Protein AF-A0A1L7XMB8-F1 (afdb_monomer)

Sequence (195 aa):
MRRREAWTSKFKLARQLTLAVLRFQSTPWVRETLNSKGIHFLESETITQNHGYSLEDPFIRIQLSQAANNRQLTANSNAYQLSRNEFLFNLGVILLELGYDAPLRYLRNAEDIRDGDTDASWYTQFFTARRLGRSAPRELDARYGRLAKKCLECDFGVGDDLNSMELQAAIVMDVVNELDRCIKLDGHIDSILSV

pLDDT: mean 77.07, std 19.34, range [33.72, 97.69]

Mean predicted aligned error: 10.3 Å

Nearest PDB structures (foldseek):
  7k0v-assembly1_C  TM=5.318E-01  e=4.830E-02  Homo sapiens
  4l00-assembly3_A  TM=5.065E-01  e=2.378E-01  Homo sapiens
  4y46-assembly1_A  TM=4.554E-01  e=1.003E+00  Homo sapiens
  6o8c-assembly1_A  TM=4.493E-01  e=8.692E+00  Mus musculus
  6s3r-assembly1_A  TM=2.935E-01  e=6.065E+00  Pseudomonas savastanoi pv. phaseolicola 1448A

Foldseek 3Di:
DDDQDDVLLLLQLLLVLLVCLLVCVPPPQPPDQDAPVQKDFDFDVVPVPDRDTRSNDIDGHGDPDPDPDDPPPPPVPCLVVQAQERNLQRSLQNLLCSQVVHHLLVQFDPVLDDPPDDSPDPSSSLSSSQVSLVCQLPPGVVLSSPLSNCSNRVVQPQGHDSPDPSSSVSCCVRRNVSSVVVNVVVVVVVVVVVD

InterPro domains:
  IPR056002 Domain of unknown function DUF7580 [PF24476] (9-181)

Secondary structure (DSSP, 8-state):
-PPPPPHHHHHHHHHHHHHHHHHHTTSTT--SPP-GGGEEEEE-TT-TTS--EEEEEEEE--------S-------TTTTTT-S-HHHHHHHHHHHHHHHTS-GGGS--GGGSPTT--TT-HHHHHHHHHHHHHHHHHHS-HHHHHHHHHHHHT-SSS-S-TTSHHHHHHHIIIIIHHHHHHHHHHHHHHHHHT-

Radius of gyration: 17.71 Å; Cα contacts (8 Å, |Δi|>4): 218; chains: 1; bounding box: 54×48×40 Å

Organism: NCBI:txid576137

Solvent-accessible surface area (backbone atoms only — not comparable to full-atom values): 11528 Å² total; per-residue (Å²): 133,84,78,82,76,57,67,56,53,52,33,54,39,50,37,52,52,53,52,44,55,69,61,37,67,84,38,90,71,56,77,62,79,64,48,67,90,39,58,46,62,51,77,48,80,87,45,79,87,53,100,51,72,42,64,86,58,67,46,74,62,70,80,79,78,91,62,100,63,88,75,67,77,76,62,59,80,66,55,74,76,76,36,77,28,66,59,39,25,32,49,13,44,43,43,46,23,63,69,71,75,41,59,64,85,78,72,54,55,78,88,30,52,57,91,94,60,58,94,81,34,68,64,28,52,51,44,30,47,54,54,49,34,70,46,22,40,75,79,42,60,47,67,59,18,46,44,25,29,35,30,40,63,48,67,64,91,63,62,58,56,74,89,38,68,60,34,46,50,40,46,45,60,63,43,42,50,48,31,52,51,51,43,54,51,52,59,52,50,54,62,63,74,75,111

Structure (mmCIF, N/CA/C/O backbone):
data_AF-A0A1L7XMB8-F1
#
_entry.id   AF-A0A1L7XMB8-F1
#
loop_
_atom_site.group_PDB
_atom_site.id
_atom_site.type_symbol
_atom_site.label_atom_id
_atom_site.label_alt_id
_atom_site.label_comp_id
_atom_site.label_asym_id
_atom_site.label_entity_id
_atom_site.label_seq_id
_atom_site.pdbx_PDB_ins_code
_atom_site.Cartn_x
_atom_site.Cartn_y
_atom_site.Cartn_z
_atom_site.occupancy
_atom_site.B_iso_or_equiv
_atom_site.auth_seq_id
_atom_site.auth_comp_id
_atom_site.auth_asym_id
_atom_site.auth_atom_id
_atom_site.pdbx_PDB_model_num
ATOM 1 N N . MET A 1 1 ? 0.673 -20.874 -14.750 1.00 33.72 1 MET A N 1
ATOM 2 C CA . MET A 1 1 ? -0.349 -19.804 -14.790 1.00 33.72 1 MET A CA 1
ATOM 3 C C . MET A 1 1 ? -0.747 -19.479 -13.355 1.00 33.72 1 MET A C 1
ATOM 5 O O . MET A 1 1 ? -1.313 -20.347 -12.707 1.00 33.72 1 MET A O 1
ATOM 9 N N . ARG A 1 2 ? -0.388 -18.302 -12.815 1.00 39.44 2 ARG A N 1
ATOM 10 C CA . ARG A 1 2 ? -0.869 -17.867 -11.488 1.00 39.44 2 ARG A CA 1
ATOM 11 C C . ARG A 1 2 ? -2.342 -17.484 -11.613 1.00 39.44 2 ARG A C 1
ATOM 13 O O . ARG A 1 2 ? -2.686 -16.685 -12.480 1.00 39.44 2 ARG A O 1
ATOM 20 N N . ARG A 1 3 ? -3.199 -18.080 -10.785 1.00 48.09 3 ARG A N 1
ATOM 21 C CA . ARG A 1 3 ? -4.610 -17.702 -10.662 1.00 48.09 3 ARG A CA 1
ATOM 22 C C . ARG A 1 3 ? -4.647 -16.268 -10.119 1.00 48.09 3 ARG A C 1
ATOM 24 O O . ARG A 1 3 ? -4.075 -16.024 -9.064 1.00 48.09 3 ARG A O 1
ATOM 31 N N . ARG A 1 4 ? -5.245 -15.325 -10.856 1.00 57.09 4 ARG A N 1
ATOM 32 C CA . ARG A 1 4 ? -5.557 -13.991 -10.317 1.00 57.09 4 ARG A CA 1
ATOM 33 C C . ARG A 1 4 ? -6.502 -14.183 -9.136 1.00 57.09 4 ARG A C 1
ATOM 35 O O . ARG A 1 4 ? -7.512 -14.872 -9.283 1.00 57.09 4 ARG A O 1
ATOM 42 N N . GLU A 1 5 ? -6.155 -13.631 -7.983 1.00 65.12 5 GLU A N 1
ATOM 43 C CA . GLU A 1 5 ? -6.993 -13.743 -6.793 1.00 65.12 5 GLU A CA 1
ATOM 44 C C . GLU A 1 5 ? -8.234 -12.855 -6.894 1.00 65.12 5 GLU A C 1
ATOM 46 O O . GLU A 1 5 ? -8.195 -11.778 -7.496 1.00 65.12 5 GLU A O 1
ATOM 51 N N . ALA A 1 6 ? -9.342 -13.318 -6.310 1.00 81.44 6 ALA A N 1
ATOM 52 C CA . ALA A 1 6 ? -10.597 -12.579 -6.288 1.00 81.44 6 ALA A CA 1
ATOM 53 C C . ALA A 1 6 ? -10.439 -11.254 -5.524 1.00 81.44 6 ALA A C 1
ATOM 55 O O . ALA A 1 6 ? -9.771 -11.187 -4.487 1.00 81.44 6 ALA A O 1
ATOM 56 N N . TRP A 1 7 ? -11.083 -10.195 -6.019 1.00 86.94 7 TRP A N 1
ATOM 57 C CA . TRP A 1 7 ? -11.006 -8.859 -5.425 1.00 86.94 7 TRP A CA 1
ATOM 58 C C . TRP A 1 7 ? -11.485 -8.826 -3.970 1.00 86.94 7 TRP A C 1
ATOM 60 O O . TRP A 1 7 ? -10.853 -8.152 -3.160 1.00 86.94 7 TRP A O 1
ATOM 70 N N . THR A 1 8 ? -12.500 -9.618 -3.602 1.00 89.06 8 THR A N 1
ATOM 71 C CA . THR A 1 8 ? -12.914 -9.796 -2.199 1.00 89.06 8 THR A CA 1
ATOM 72 C C . THR A 1 8 ? -11.748 -10.128 -1.271 1.00 89.06 8 THR A C 1
ATOM 74 O O . THR A 1 8 ? -11.592 -9.482 -0.231 1.00 89.06 8 THR A O 1
ATOM 77 N N . SER A 1 9 ? -10.905 -11.102 -1.625 1.00 85.81 9 SER A N 1
ATOM 78 C CA . SER A 1 9 ? -9.777 -11.507 -0.779 1.00 85.81 9 SER A CA 1
ATOM 79 C C . SER A 1 9 ? -8.762 -10.374 -0.639 1.00 85.81 9 SER A C 1
ATOM 81 O O . SER A 1 9 ? -8.295 -10.086 0.464 1.00 85.81 9 SER A O 1
ATOM 83 N N . LYS A 1 10 ? -8.502 -9.648 -1.734 1.00 89.88 10 LYS A N 1
ATOM 84 C CA . LYS A 1 10 ? -7.631 -8.466 -1.726 1.00 89.88 10 LYS A CA 1
ATOM 85 C C . LYS A 1 10 ? -8.190 -7.348 -0.846 1.00 89.88 10 LYS A C 1
ATOM 87 O O . LYS A 1 10 ? -7.440 -6.754 -0.076 1.00 89.88 10 LYS A O 1
ATOM 92 N N . PHE A 1 11 ? -9.499 -7.089 -0.895 1.00 92.81 11 PHE A N 1
ATOM 93 C CA . PHE A 1 11 ? -10.145 -6.091 -0.039 1.00 92.81 11 PHE A CA 1
ATOM 94 C C . PHE A 1 11 ? -10.050 -6.459 1.442 1.00 92.81 11 PHE A C 1
ATOM 96 O O . PHE A 1 11 ? -9.688 -5.611 2.260 1.00 92.81 11 PHE A O 1
ATOM 103 N N . LYS A 1 12 ? -10.336 -7.722 1.787 1.00 90.25 12 LYS A N 1
ATOM 104 C CA . LYS A 1 12 ? -10.235 -8.229 3.163 1.00 90.25 12 LYS A CA 1
ATOM 105 C C . LYS A 1 12 ? -8.815 -8.066 3.702 1.00 90.25 12 LYS A C 1
ATOM 107 O O . LYS A 1 12 ? -8.636 -7.487 4.772 1.00 90.25 12 LYS A O 1
ATOM 112 N N . LEU A 1 13 ? -7.815 -8.512 2.944 1.00 88.56 13 LEU A N 1
ATOM 113 C CA . LEU A 1 13 ? -6.414 -8.412 3.341 1.00 88.56 13 LEU A CA 1
ATOM 114 C C . LEU A 1 13 ? -5.963 -6.954 3.489 1.00 88.56 13 LEU A C 1
ATOM 116 O O . LEU A 1 13 ? -5.406 -6.589 4.523 1.00 88.56 13 LEU A O 1
ATOM 120 N N . ALA A 1 14 ? -6.244 -6.108 2.495 1.00 92.25 14 ALA A N 1
ATOM 121 C CA . ALA A 1 14 ? -5.928 -4.683 2.545 1.00 92.25 14 ALA A CA 1
ATOM 122 C C . ALA A 1 14 ? -6.495 -4.025 3.805 1.00 92.25 14 ALA A C 1
ATOM 124 O O . ALA A 1 14 ? -5.789 -3.301 4.505 1.00 92.25 14 ALA A O 1
ATOM 125 N N . ARG A 1 15 ? -7.746 -4.350 4.146 1.00 94.06 15 ARG A N 1
ATOM 126 C CA . ARG A 1 15 ? -8.410 -3.824 5.336 1.00 94.06 15 ARG A CA 1
ATOM 127 C C . ARG A 1 15 ? -7.693 -4.242 6.618 1.00 94.06 15 ARG A C 1
ATOM 129 O O . ARG A 1 15 ? -7.483 -3.403 7.494 1.00 94.06 15 ARG A O 1
ATOM 136 N N . GLN A 1 16 ? -7.313 -5.514 6.735 1.00 89.94 16 GLN A N 1
ATOM 137 C CA . GLN A 1 16 ? -6.573 -6.003 7.901 1.00 89.94 16 GLN A CA 1
ATOM 138 C C . GLN A 1 16 ? -5.211 -5.320 8.031 1.00 89.94 16 GLN A C 1
ATOM 140 O O . GLN A 1 16 ? -4.841 -4.899 9.125 1.00 89.94 16 GLN A O 1
ATOM 145 N N . LEU A 1 17 ? -4.496 -5.139 6.920 1.00 89.06 17 LEU A N 1
ATOM 146 C CA . LEU A 1 17 ? -3.198 -4.466 6.906 1.00 89.06 17 LEU A CA 1
ATOM 147 C C . LEU A 1 17 ? -3.309 -2.993 7.310 1.00 89.06 17 LEU A C 1
ATOM 149 O O . LEU A 1 17 ? -2.520 -2.529 8.131 1.00 89.06 17 LEU A O 1
ATOM 153 N N . THR A 1 18 ? -4.313 -2.268 6.812 1.00 91.12 18 THR A N 1
ATOM 154 C CA . THR A 1 18 ? -4.565 -0.882 7.231 1.00 91.12 18 THR A CA 1
ATOM 155 C C . THR A 1 18 ? -4.868 -0.796 8.728 1.00 91.12 18 THR A C 1
ATOM 157 O O . THR A 1 18 ? -4.280 0.026 9.428 1.00 91.12 18 THR A O 1
ATOM 160 N N . LEU A 1 19 ? -5.738 -1.670 9.248 1.00 89.94 19 LEU A N 1
ATOM 161 C CA . LEU A 1 19 ? -6.044 -1.720 10.682 1.00 89.94 19 LEU A CA 1
ATOM 162 C C . LEU A 1 19 ? -4.815 -2.067 11.523 1.00 89.94 19 LEU A C 1
ATOM 164 O O . LEU A 1 19 ? -4.630 -1.506 12.601 1.00 89.94 19 LEU A O 1
ATOM 168 N N . ALA A 1 20 ? -3.970 -2.973 11.040 1.00 84.31 20 ALA A N 1
ATOM 169 C CA . ALA A 1 20 ? -2.732 -3.323 11.709 1.00 84.31 20 ALA A CA 1
ATOM 170 C C . ALA A 1 20 ? -1.776 -2.125 11.780 1.00 84.31 20 ALA A C 1
ATOM 172 O O . ALA A 1 20 ? -1.296 -1.815 12.866 1.00 84.31 20 ALA A O 1
ATOM 173 N N . VAL A 1 21 ? -1.561 -1.396 10.678 1.00 83.56 21 VAL A N 1
ATOM 174 C CA . VAL A 1 21 ? -0.739 -0.170 10.677 1.00 83.56 21 VAL A CA 1
ATOM 175 C C . VAL A 1 21 ? -1.242 0.828 11.723 1.00 83.56 21 VAL A C 1
ATOM 177 O O . VAL A 1 21 ? -0.453 1.304 12.535 1.00 83.56 21 VAL A O 1
ATOM 180 N N . LEU A 1 22 ? -2.554 1.077 11.771 1.00 85.12 22 LEU A N 1
ATOM 181 C CA . LEU A 1 22 ? -3.156 1.992 12.747 1.00 85.12 22 LEU A CA 1
ATOM 182 C C . LEU A 1 22 ? -2.978 1.531 14.200 1.00 85.12 22 LEU A C 1
ATOM 184 O O . LEU A 1 22 ? -2.754 2.356 15.079 1.00 85.12 22 LEU A O 1
ATOM 188 N N . ARG A 1 23 ? -3.073 0.223 14.463 1.00 80.88 23 ARG A N 1
ATOM 189 C CA . ARG A 1 23 ? -2.954 -0.342 15.818 1.00 80.88 23 ARG A CA 1
ATOM 190 C C . ARG A 1 23 ? -1.511 -0.415 16.302 1.00 80.88 23 ARG A C 1
ATOM 192 O O . ARG A 1 23 ? -1.249 -0.181 17.478 1.00 80.88 23 ARG A O 1
ATOM 199 N N . PHE A 1 24 ? -0.583 -0.772 15.420 1.00 72.00 24 PHE A N 1
ATOM 200 C CA . PHE A 1 24 ? 0.797 -1.044 15.808 1.00 72.00 24 PHE A CA 1
ATOM 201 C C . PHE A 1 24 ? 1.695 0.191 15.795 1.00 72.00 24 PHE A C 1
ATOM 203 O O . PHE A 1 24 ? 2.723 0.165 16.470 1.00 72.00 24 PHE A O 1
ATOM 210 N N . GLN A 1 25 ? 1.309 1.273 15.114 1.00 70.81 25 GLN A N 1
ATOM 211 C CA . GLN A 1 25 ? 2.085 2.521 15.096 1.00 70.81 25 GLN A CA 1
ATOM 212 C C . GLN A 1 25 ? 2.297 3.128 16.495 1.00 70.81 25 GLN A C 1
ATOM 214 O O . GLN A 1 25 ? 3.367 3.654 16.778 1.00 70.81 25 GLN A O 1
ATOM 219 N N . SER A 1 26 ? 1.339 2.954 17.412 1.00 58.69 26 SER A N 1
ATOM 220 C CA . SER A 1 26 ? 1.455 3.412 18.806 1.00 58.69 26 SER A CA 1
ATOM 221 C C . SER A 1 26 ? 2.201 2.427 19.717 1.00 58.69 26 SER A C 1
ATOM 223 O O . SER A 1 26 ? 2.374 2.690 20.907 1.00 58.69 26 SER A O 1
ATOM 225 N N . THR A 1 27 ? 2.634 1.274 19.195 1.00 60.44 27 THR A N 1
ATOM 226 C CA . THR A 1 27 ? 3.347 0.256 19.976 1.00 60.44 27 THR A CA 1
ATOM 227 C C . THR A 1 27 ? 4.851 0.318 19.696 1.00 60.44 27 THR A C 1
ATOM 229 O O . THR A 1 27 ? 5.258 0.439 18.541 1.00 60.44 27 THR A O 1
ATOM 232 N N . PRO A 1 28 ? 5.727 0.140 20.703 1.00 54.69 28 PRO A N 1
ATOM 233 C CA . PRO A 1 28 ? 7.178 0.072 20.494 1.00 54.69 28 PRO A CA 1
ATOM 234 C C . PRO A 1 28 ? 7.648 -1.097 19.609 1.00 54.69 28 PRO A C 1
ATOM 236 O O . PRO A 1 28 ? 8.850 -1.255 19.411 1.00 54.69 28 PRO A O 1
ATOM 239 N N . TRP A 1 29 ? 6.734 -1.957 19.155 1.00 49.88 29 TRP A N 1
ATOM 240 C CA . TRP A 1 29 ? 7.030 -3.227 18.501 1.00 49.88 29 TRP A CA 1
ATOM 241 C C . TRP A 1 29 ? 7.230 -3.074 16.990 1.00 49.88 29 TRP A C 1
ATOM 243 O O . TRP A 1 29 ? 7.997 -3.833 16.411 1.00 49.88 29 TRP A O 1
ATOM 253 N N . VAL A 1 30 ? 6.637 -2.056 16.357 1.00 53.72 30 VAL A N 1
ATOM 254 C CA . VAL A 1 30 ? 6.792 -1.761 14.918 1.00 53.72 30 VAL A CA 1
ATOM 255 C C . VAL A 1 30 ? 7.660 -0.510 14.741 1.00 53.72 30 VAL A C 1
ATOM 257 O O . VAL A 1 30 ? 7.258 0.501 14.180 1.00 53.72 30 VAL A O 1
ATOM 260 N N . ARG A 1 31 ? 8.875 -0.548 15.306 1.00 50.50 31 ARG A N 1
ATOM 261 C CA . ARG A 1 31 ? 9.881 0.521 15.130 1.00 50.50 31 ARG A CA 1
ATOM 262 C C . ARG A 1 31 ? 10.632 0.424 13.799 1.00 50.50 31 ARG A C 1
ATOM 264 O O . ARG A 1 31 ? 11.259 1.394 13.391 1.00 50.50 31 ARG A O 1
ATOM 271 N N . GLU A 1 32 ? 10.566 -0.726 13.134 1.00 56.78 32 GLU A N 1
ATOM 272 C CA . GLU A 1 32 ? 11.012 -0.900 11.751 1.00 56.78 32 GLU A CA 1
ATOM 273 C C . GLU A 1 32 ? 9.791 -0.706 10.840 1.00 56.78 32 GLU A C 1
ATOM 275 O O . GLU A 1 32 ? 8.722 -1.260 11.108 1.00 56.78 32 GLU A O 1
ATOM 280 N N . THR A 1 33 ? 9.907 0.127 9.804 1.00 61.75 33 THR A N 1
ATOM 281 C CA . THR A 1 33 ? 8.766 0.484 8.961 1.00 61.75 33 THR A CA 1
ATOM 282 C C . THR A 1 33 ? 8.195 -0.758 8.270 1.00 61.75 33 THR A C 1
ATOM 284 O O . THR A 1 33 ? 8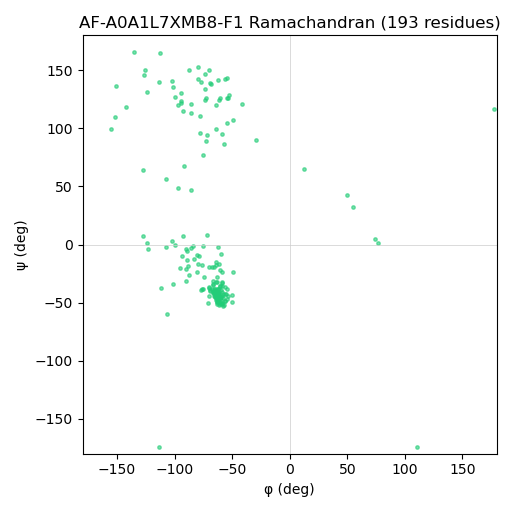.912 -1.527 7.622 1.00 61.75 33 THR A O 1
ATOM 287 N N . LEU A 1 34 ? 6.888 -0.992 8.467 1.00 65.12 34 LEU A N 1
ATOM 288 C CA . LEU A 1 34 ? 6.179 -2.150 7.918 1.00 65.12 34 LEU A CA 1
ATOM 289 C C . LEU A 1 34 ? 6.416 -2.197 6.408 1.00 65.12 34 LEU A C 1
ATOM 291 O O . LEU A 1 34 ? 6.170 -1.211 5.726 1.00 65.12 34 LEU A O 1
ATOM 295 N N . ASN A 1 35 ? 6.886 -3.327 5.889 1.00 66.19 35 ASN A N 1
ATOM 296 C CA . ASN A 1 35 ? 7.058 -3.563 4.459 1.00 66.19 35 ASN A CA 1
ATOM 297 C C . ASN A 1 35 ? 6.529 -4.958 4.108 1.00 66.19 35 ASN A C 1
ATOM 299 O O . ASN A 1 35 ? 6.309 -5.790 4.993 1.00 66.19 35 ASN A O 1
ATOM 303 N N . SER A 1 36 ? 6.339 -5.236 2.819 1.00 60.75 36 SER A N 1
ATOM 304 C CA . SER A 1 36 ? 5.736 -6.495 2.369 1.00 60.75 36 SER A CA 1
ATOM 305 C C . SER A 1 36 ? 6.508 -7.752 2.763 1.00 60.75 36 SER A C 1
ATOM 307 O O . SER A 1 36 ? 5.904 -8.814 2.873 1.00 60.75 36 SER A O 1
ATOM 309 N N . LYS A 1 37 ? 7.813 -7.662 3.059 1.00 62.84 37 LYS A N 1
ATOM 310 C CA . LYS A 1 37 ? 8.608 -8.817 3.513 1.00 62.84 37 LYS A CA 1
ATOM 311 C C . LYS A 1 37 ? 8.244 -9.278 4.928 1.00 62.84 37 LYS A C 1
ATOM 313 O O . LYS A 1 37 ? 8.591 -10.399 5.281 1.00 62.84 37 LYS A O 1
ATOM 318 N N . GLY A 1 38 ? 7.601 -8.424 5.728 1.00 55.53 38 GLY A N 1
ATOM 319 C CA . GLY A 1 38 ? 7.140 -8.748 7.083 1.00 55.53 38 GLY A CA 1
ATOM 320 C C . GLY A 1 38 ? 5.722 -9.326 7.147 1.00 55.53 38 GLY A C 1
ATOM 321 O O . GLY A 1 38 ? 5.254 -9.674 8.233 1.00 55.53 38 GLY A O 1
ATOM 322 N N . ILE A 1 39 ? 5.024 -9.413 6.009 1.00 63.12 39 ILE A N 1
ATOM 323 C CA . ILE A 1 39 ? 3.674 -9.977 5.915 1.00 63.12 39 ILE A CA 1
ATOM 324 C C . ILE A 1 39 ? 3.797 -11.447 5.527 1.00 63.12 39 ILE A C 1
ATOM 326 O O . ILE A 1 39 ? 4.388 -11.779 4.500 1.00 63.12 39 ILE A O 1
ATOM 330 N N . HIS A 1 40 ? 3.225 -12.326 6.344 1.00 60.22 40 HIS A N 1
ATOM 331 C CA . HIS A 1 40 ? 3.241 -13.764 6.114 1.00 60.22 40 HIS A CA 1
ATOM 332 C C . HIS A 1 40 ? 1.816 -14.320 6.139 1.00 60.22 40 HIS A C 1
ATOM 334 O O . HIS A 1 40 ? 0.933 -13.805 6.824 1.00 60.22 40 HIS A O 1
ATOM 340 N N . PHE A 1 41 ? 1.608 -15.388 5.378 1.00 61.81 41 PHE A N 1
ATOM 341 C CA . PHE A 1 41 ? 0.345 -16.115 5.315 1.00 61.81 41 PHE A CA 1
ATOM 342 C C . PHE A 1 41 ? 0.559 -17.504 5.895 1.00 61.81 41 PHE A C 1
ATOM 344 O O . PHE A 1 41 ? 1.605 -18.115 5.656 1.00 61.81 41 PHE A O 1
ATOM 351 N N . LEU A 1 42 ? -0.411 -17.990 6.669 1.00 52.41 42 LEU A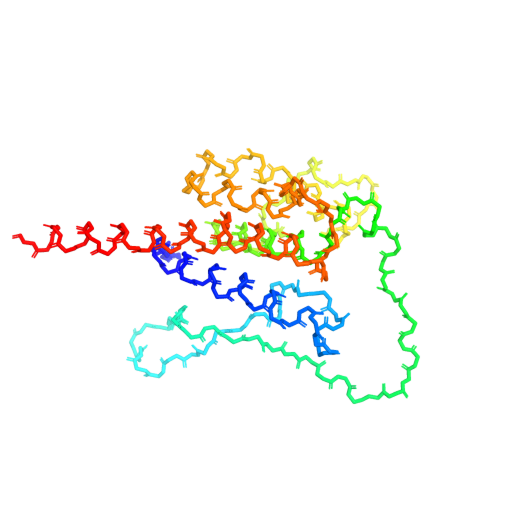 N 1
ATOM 352 C CA . LEU A 1 42 ? -0.380 -19.364 7.148 1.00 52.41 42 LEU A CA 1
ATOM 353 C C . LEU A 1 42 ? -0.713 -20.301 5.980 1.00 52.41 42 LEU A C 1
ATOM 355 O O . LEU A 1 42 ? -1.657 -20.068 5.222 1.00 52.41 42 LEU A O 1
ATOM 359 N N . GLU A 1 43 ? 0.071 -21.362 5.831 1.00 48.28 43 GLU A N 1
ATOM 360 C CA . GLU A 1 43 ? -0.270 -22.457 4.930 1.00 48.28 43 GLU A CA 1
ATOM 361 C C . GLU A 1 43 ? -1.402 -23.273 5.568 1.00 48.28 43 GLU A C 1
ATOM 363 O O . GLU A 1 43 ? -1.303 -23.688 6.722 1.00 48.28 43 GLU A O 1
ATOM 368 N N . SER A 1 44 ? -2.514 -23.438 4.849 1.00 48.50 44 SER A N 1
ATOM 369 C CA . SER A 1 44 ? -3.679 -24.163 5.357 1.00 48.50 44 SER A CA 1
ATOM 370 C C . SER A 1 44 ? -3.603 -25.631 4.941 1.00 48.50 44 SER A C 1
ATOM 372 O O . SER A 1 44 ? -3.693 -25.953 3.756 1.00 48.50 44 SER A O 1
ATOM 374 N N . GLU A 1 45 ? -3.471 -26.535 5.915 1.00 50.25 45 GLU A N 1
ATOM 375 C CA . GLU A 1 45 ? -3.408 -27.990 5.686 1.00 50.25 45 GLU A CA 1
ATOM 376 C C . GLU A 1 45 ? -4.703 -28.573 5.084 1.00 50.25 45 GLU A C 1
ATOM 378 O O . GLU A 1 45 ? -4.708 -29.685 4.557 1.00 50.25 45 GLU A O 1
ATOM 383 N N . THR A 1 46 ? -5.821 -27.841 5.099 1.00 47.69 46 THR A N 1
ATOM 384 C CA . THR A 1 46 ? -7.089 -28.309 4.511 1.00 47.69 46 THR A CA 1
ATOM 385 C C . THR A 1 46 ? -7.140 -28.166 2.986 1.00 47.69 46 THR A C 1
ATOM 387 O O . THR A 1 46 ? -8.011 -28.761 2.352 1.00 47.69 46 THR A O 1
ATOM 390 N N . ILE A 1 47 ? -6.179 -27.469 2.363 1.00 51.22 47 ILE A N 1
ATOM 391 C CA . ILE A 1 47 ? -6.045 -27.346 0.900 1.00 51.22 47 ILE A CA 1
ATOM 392 C C . ILE A 1 47 ? -5.015 -28.370 0.379 1.00 51.22 47 ILE A C 1
ATOM 394 O O . ILE A 1 47 ? -4.105 -28.073 -0.391 1.00 51.22 47 ILE A O 1
ATOM 398 N N . THR A 1 48 ? -5.147 -29.628 0.795 1.00 41.84 48 THR A N 1
ATOM 399 C CA . THR A 1 48 ? -4.183 -30.715 0.523 1.00 41.84 48 THR A CA 1
ATOM 400 C C . THR A 1 48 ? -4.154 -31.227 -0.923 1.00 41.84 48 THR A C 1
ATOM 402 O O . THR A 1 48 ? -3.452 -32.190 -1.217 1.00 41.84 48 THR A O 1
ATOM 405 N N . GLN A 1 49 ? -4.845 -30.581 -1.868 1.00 46.81 49 GLN A N 1
ATOM 406 C CA . GLN A 1 49 ? -4.764 -30.939 -3.296 1.00 46.81 49 GLN A CA 1
ATOM 407 C C . GLN A 1 49 ? -4.329 -29.790 -4.217 1.00 46.81 49 GLN A C 1
ATOM 409 O O .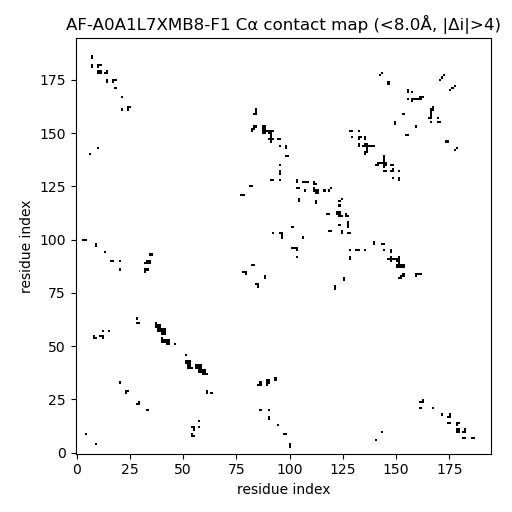 GLN A 1 49 ? -4.112 -30.013 -5.404 1.00 46.81 49 GLN A O 1
ATOM 414 N N . ASN A 1 50 ? -4.138 -28.575 -3.697 1.00 44.09 50 ASN A N 1
ATOM 415 C CA . ASN A 1 50 ? -3.607 -27.445 -4.461 1.00 44.09 50 ASN A CA 1
ATOM 416 C C . ASN A 1 50 ? -2.876 -26.520 -3.491 1.00 44.09 50 ASN A C 1
ATOM 418 O O . ASN A 1 50 ? -3.533 -25.878 -2.688 1.00 44.09 50 ASN A O 1
ATOM 422 N N . HIS A 1 51 ? -1.545 -26.452 -3.555 1.00 43.28 51 HIS A N 1
ATOM 423 C CA . HIS A 1 51 ? -0.705 -25.615 -2.688 1.00 43.28 51 HIS A CA 1
ATOM 424 C C . HIS A 1 51 ? -1.105 -24.128 -2.795 1.00 43.28 51 HIS A C 1
ATOM 426 O O . HIS A 1 51 ? -0.589 -23.388 -3.635 1.00 43.28 51 HIS A O 1
ATOM 432 N N . GLY A 1 52 ? -2.082 -23.708 -1.997 1.00 50.00 52 GLY A N 1
ATOM 433 C CA . GLY A 1 52 ? -2.657 -22.372 -1.990 1.00 50.00 52 GLY A CA 1
ATOM 434 C C . GLY A 1 52 ? -2.541 -21.779 -0.596 1.00 50.00 52 GLY A C 1
ATOM 435 O O . GLY A 1 52 ? -2.882 -22.427 0.389 1.00 50.00 52 GLY A O 1
ATOM 436 N N . TYR A 1 53 ? -2.048 -20.548 -0.512 1.00 52.78 53 TYR A N 1
ATOM 437 C CA . TYR A 1 53 ? -2.054 -19.781 0.730 1.00 52.78 53 TYR A CA 1
ATOM 438 C C . TYR A 1 53 ? -3.462 -19.227 0.969 1.00 52.78 53 TYR A C 1
ATOM 440 O O . TYR A 1 53 ? -4.116 -18.787 0.024 1.00 52.78 53 TYR A O 1
ATOM 448 N N . SER A 1 54 ? -3.934 -19.240 2.218 1.00 58.31 54 SER A N 1
ATOM 449 C CA . SER A 1 54 ? -5.188 -18.570 2.570 1.00 58.31 54 SER A CA 1
ATOM 450 C C . SER A 1 54 ? -4.912 -17.101 2.887 1.00 58.31 54 SER A C 1
ATOM 452 O O . SER A 1 54 ? -4.151 -16.794 3.805 1.00 58.31 54 SER A O 1
ATOM 454 N N . LEU A 1 55 ? -5.546 -16.182 2.150 1.00 62.28 55 LEU A N 1
ATOM 455 C CA . LEU A 1 55 ? -5.558 -14.755 2.501 1.00 62.28 55 LEU A CA 1
ATOM 456 C C . LEU A 1 55 ? -6.510 -14.437 3.667 1.00 62.28 55 LEU A C 1
ATOM 458 O O . LEU A 1 55 ? -6.630 -13.269 4.039 1.00 62.28 55 LEU A O 1
ATOM 462 N N . GLU A 1 56 ? -7.218 -15.430 4.215 1.00 59.31 56 GLU A N 1
ATOM 463 C CA . GLU A 1 56 ? -8.201 -15.201 5.279 1.00 59.31 56 GLU A CA 1
ATOM 464 C C . GLU A 1 56 ? -7.543 -14.922 6.637 1.00 59.31 56 GLU A C 1
ATOM 466 O O . GLU A 1 56 ? -8.081 -14.122 7.401 1.00 59.31 56 GLU A O 1
ATOM 471 N N . ASP A 1 57 ? -6.335 -15.453 6.871 1.00 61.22 57 ASP A N 1
ATOM 472 C CA . ASP A 1 57 ? -5.603 -15.319 8.139 1.00 61.22 57 ASP A CA 1
ATOM 473 C C . ASP A 1 57 ? -4.165 -14.779 7.948 1.00 61.22 57 ASP A C 1
ATOM 475 O O . ASP A 1 57 ? -3.178 -15.476 8.221 1.00 61.22 57 ASP A O 1
ATOM 479 N N . PRO A 1 58 ? -3.989 -13.537 7.455 1.00 63.62 58 PRO A N 1
ATOM 480 C CA . PRO A 1 58 ? -2.673 -12.914 7.378 1.00 63.62 58 PRO A CA 1
ATOM 481 C C . PRO A 1 58 ? -2.137 -12.616 8.781 1.00 63.62 58 PRO A C 1
ATOM 483 O O . PRO A 1 58 ? -2.851 -12.079 9.630 1.00 63.62 58 PRO A O 1
ATOM 486 N N . PHE A 1 59 ? -0.848 -12.868 9.01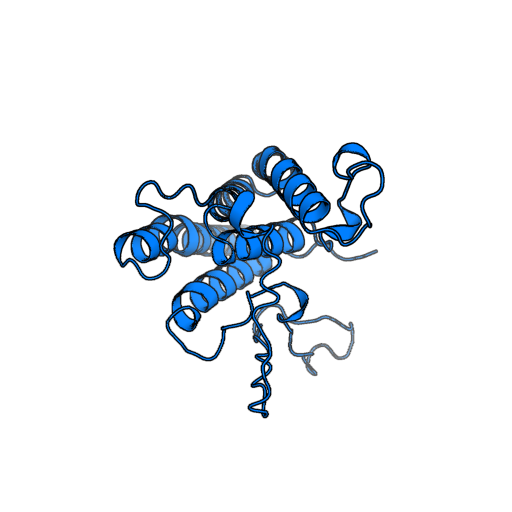0 1.00 61.72 59 PHE A N 1
ATOM 487 C CA . PHE A 1 59 ? -0.175 -12.449 10.237 1.00 61.72 59 PHE A CA 1
ATOM 488 C C . PHE A 1 59 ? 1.091 -11.647 9.936 1.00 61.72 59 PHE A C 1
ATOM 490 O O . PHE A 1 59 ? 1.808 -11.868 8.959 1.00 61.72 59 PHE A O 1
ATOM 497 N N . ILE A 1 60 ? 1.366 -10.673 10.799 1.00 60.44 60 ILE A N 1
ATOM 498 C CA . ILE A 1 60 ? 2.548 -9.821 10.690 1.00 60.44 60 ILE A CA 1
ATOM 499 C C . ILE A 1 60 ? 3.633 -10.426 11.566 1.00 60.44 60 ILE A C 1
ATOM 501 O O . ILE A 1 60 ? 3.455 -10.575 12.777 1.00 60.44 60 ILE A O 1
ATOM 505 N N . ARG A 1 61 ? 4.774 -10.760 10.963 1.00 53.31 61 ARG A N 1
ATOM 506 C CA . ARG A 1 61 ? 5.946 -11.178 11.726 1.00 53.31 61 ARG A CA 1
ATOM 507 C C . ARG A 1 61 ? 6.716 -9.938 12.140 1.00 53.31 61 ARG A C 1
ATOM 509 O O . ARG A 1 61 ? 7.309 -9.249 11.316 1.00 53.31 61 ARG A O 1
ATOM 516 N N . ILE A 1 62 ? 6.731 -9.691 13.441 1.00 54.50 62 ILE A N 1
ATOM 517 C CA . ILE A 1 62 ? 7.531 -8.632 14.041 1.00 54.50 62 ILE A CA 1
ATOM 518 C C . ILE A 1 62 ? 8.824 -9.264 14.551 1.00 54.50 62 ILE A C 1
ATOM 520 O O . ILE A 1 62 ? 8.796 -10.159 15.397 1.00 54.50 62 ILE A O 1
ATOM 524 N N . GLN A 1 63 ? 9.969 -8.813 14.041 1.00 51.72 63 GLN A N 1
ATOM 525 C CA . GLN A 1 63 ? 11.260 -9.211 14.590 1.00 51.72 63 GLN A CA 1
ATOM 526 C C . GLN A 1 63 ? 11.503 -8.408 15.876 1.00 51.72 63 GLN A C 1
ATOM 528 O O . GLN A 1 63 ? 11.966 -7.271 15.835 1.00 51.72 63 GLN A O 1
ATOM 533 N N . LEU A 1 64 ? 11.184 -8.991 17.035 1.00 44.25 64 LEU A N 1
ATOM 534 C CA . LEU A 1 64 ? 11.505 -8.392 18.331 1.00 44.25 64 LEU A CA 1
ATOM 535 C C . LEU A 1 64 ? 13.023 -8.507 18.543 1.00 44.25 64 LEU A C 1
ATOM 537 O O . LEU A 1 64 ? 13.527 -9.555 18.945 1.00 44.25 64 LEU A O 1
ATOM 541 N N . SER A 1 65 ? 13.785 -7.474 18.187 1.00 45.19 65 SER A N 1
ATOM 542 C CA . SER A 1 65 ? 15.243 -7.498 18.302 1.00 45.19 65 SER A CA 1
ATOM 543 C C . SER A 1 65 ? 15.671 -7.618 19.771 1.00 45.19 65 SER A C 1
ATOM 545 O O . SER A 1 65 ? 15.722 -6.622 20.494 1.00 45.19 65 SER A O 1
ATOM 547 N N . GLN A 1 66 ? 16.018 -8.828 20.218 1.00 45.44 66 GLN A N 1
ATOM 548 C CA . GLN A 1 66 ? 16.854 -9.021 21.401 1.00 45.44 66 GLN A CA 1
ATOM 549 C C . GLN A 1 66 ? 18.291 -8.632 21.046 1.00 45.44 66 GLN A C 1
ATOM 551 O O . GLN A 1 66 ? 19.055 -9.456 20.560 1.00 45.44 66 GLN A O 1
ATOM 556 N N . ALA A 1 67 ? 18.629 -7.360 21.235 1.00 39.94 67 ALA A N 1
ATOM 557 C CA . ALA A 1 67 ? 19.948 -6.905 21.671 1.00 39.94 67 ALA A CA 1
ATOM 558 C C . ALA A 1 67 ? 19.950 -5.378 21.700 1.00 39.94 67 ALA A C 1
ATOM 560 O O . ALA A 1 67 ? 19.849 -4.711 20.669 1.00 39.94 67 ALA A O 1
ATOM 561 N N . ALA A 1 68 ? 20.130 -4.833 22.899 1.00 43.62 68 ALA A N 1
ATOM 562 C CA . ALA A 1 68 ? 20.730 -3.528 23.071 1.00 43.62 68 ALA A CA 1
ATOM 563 C C . ALA A 1 68 ? 22.133 -3.571 22.449 1.00 43.62 68 ALA A C 1
ATOM 565 O O . ALA A 1 68 ? 23.074 -4.045 23.066 1.00 43.62 68 ALA A O 1
ATOM 566 N N . ASN A 1 69 ? 22.251 -3.147 21.198 1.00 37.28 69 ASN A N 1
ATOM 567 C CA . ASN A 1 69 ? 23.507 -2.739 20.591 1.00 37.28 69 ASN A CA 1
ATOM 568 C C . ASN A 1 69 ? 23.152 -1.782 19.469 1.00 37.28 69 ASN A C 1
ATOM 570 O O . ASN A 1 69 ? 22.708 -2.227 18.417 1.00 37.28 69 ASN A O 1
ATOM 574 N N . ASN A 1 70 ? 23.278 -0.482 19.758 1.00 40.50 70 ASN A N 1
ATOM 575 C CA . ASN A 1 70 ? 23.414 0.637 18.825 1.00 40.50 70 ASN A CA 1
ATOM 576 C C . ASN A 1 70 ? 23.125 0.312 17.352 1.00 40.50 70 ASN A C 1
ATOM 578 O O . ASN A 1 70 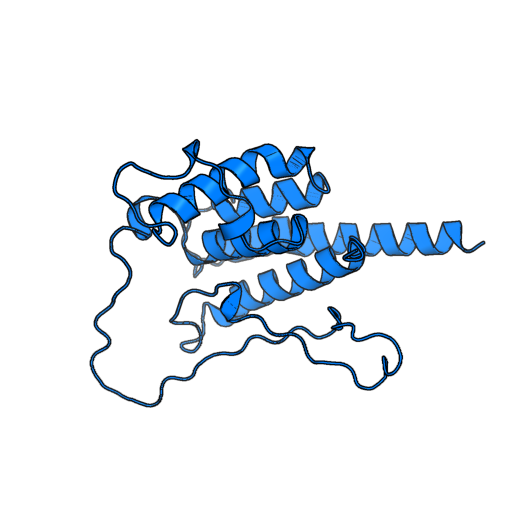? 23.983 0.472 16.486 1.00 40.50 70 ASN A O 1
ATOM 582 N N . ARG A 1 71 ? 21.877 -0.039 17.033 1.00 40.47 71 ARG A N 1
ATOM 583 C CA . ARG A 1 71 ? 21.348 0.226 15.704 1.00 40.47 71 ARG A CA 1
ATOM 584 C C . ARG A 1 71 ? 21.059 1.713 15.696 1.00 40.47 71 ARG A C 1
ATOM 586 O O . ARG A 1 71 ? 19.928 2.147 15.889 1.00 40.47 71 ARG A O 1
ATOM 593 N N . GLN A 1 72 ? 22.139 2.487 15.561 1.00 35.59 72 GLN A N 1
ATOM 594 C CA . GLN A 1 72 ? 22.055 3.816 14.992 1.00 35.59 72 GLN A CA 1
ATOM 595 C C . GLN A 1 72 ? 21.101 3.698 13.819 1.00 35.59 72 GLN A C 1
ATOM 597 O O . GLN A 1 72 ? 21.294 2.852 12.944 1.00 35.59 72 GLN A O 1
ATOM 602 N N . LEU A 1 73 ? 20.043 4.488 13.915 1.00 42.12 73 LEU A N 1
ATOM 603 C CA . LEU A 1 73 ? 19.120 4.857 12.866 1.00 42.12 73 LEU A CA 1
ATOM 604 C C . LEU A 1 73 ? 19.846 4.841 11.513 1.00 42.12 73 LEU A C 1
ATOM 606 O O . LEU A 1 73 ? 20.361 5.851 11.057 1.00 42.12 73 LEU A O 1
ATOM 610 N N . THR A 1 74 ? 19.840 3.693 10.844 1.00 36.16 74 THR A N 1
ATOM 611 C CA . THR A 1 74 ? 19.858 3.642 9.386 1.00 36.16 74 THR A CA 1
ATOM 612 C C . THR A 1 74 ? 18.406 3.745 8.945 1.00 36.16 74 THR A C 1
ATOM 614 O O . THR A 1 74 ? 17.925 3.012 8.091 1.00 36.16 74 THR A O 1
ATOM 617 N N . ALA A 1 75 ? 17.687 4.704 9.541 1.00 41.62 75 ALA A N 1
ATOM 618 C CA . ALA A 1 75 ? 16.731 5.442 8.760 1.00 41.62 75 ALA A CA 1
ATOM 619 C C . ALA A 1 75 ? 17.563 5.976 7.598 1.00 41.62 75 ALA A C 1
ATOM 621 O O . ALA A 1 75 ? 18.437 6.820 7.798 1.00 41.62 75 ALA A O 1
ATOM 622 N N . ASN A 1 76 ? 17.411 5.366 6.423 1.00 43.09 76 ASN A N 1
ATOM 623 C CA . ASN A 1 76 ? 17.951 5.925 5.201 1.00 43.09 76 ASN A CA 1
ATOM 624 C C . ASN A 1 76 ? 17.492 7.381 5.204 1.00 43.09 76 ASN A C 1
ATOM 626 O O . ASN A 1 76 ? 16.308 7.656 5.037 1.00 43.09 76 ASN A O 1
ATOM 630 N N . SER A 1 77 ? 18.410 8.307 5.456 1.00 45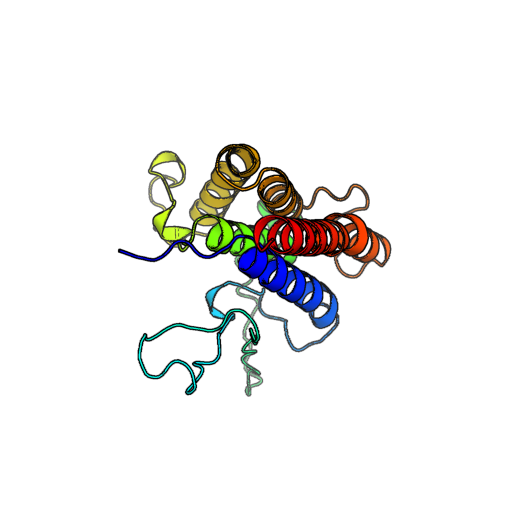.22 77 SER A N 1
ATOM 631 C CA . SER A 1 77 ? 18.140 9.736 5.640 1.00 45.22 77 SER A CA 1
ATOM 632 C C . SER A 1 77 ? 17.487 10.379 4.408 1.00 45.22 77 SER A C 1
ATOM 634 O O . SER A 1 77 ? 16.991 11.498 4.477 1.00 45.22 77 SER A O 1
ATOM 636 N N . ASN A 1 78 ? 17.412 9.636 3.302 1.00 47.69 78 ASN A N 1
ATOM 637 C CA . ASN A 1 78 ? 16.746 10.001 2.059 1.00 47.69 78 ASN A CA 1
ATOM 638 C C . ASN A 1 78 ? 15.257 9.592 2.005 1.00 47.69 78 ASN A C 1
ATOM 640 O O . ASN A 1 78 ? 14.542 10.061 1.122 1.00 47.69 78 ASN A O 1
ATOM 644 N N . ALA A 1 79 ? 14.769 8.731 2.910 1.00 47.50 79 ALA A N 1
ATOM 645 C CA . ALA A 1 79 ? 13.374 8.277 2.915 1.00 47.50 79 ALA A CA 1
ATOM 646 C C . ALA A 1 79 ? 12.401 9.395 3.316 1.00 47.50 79 ALA A C 1
ATOM 648 O O . ALA A 1 79 ? 11.424 9.659 2.613 1.00 47.50 79 ALA A O 1
ATOM 649 N N . TYR A 1 80 ? 12.761 10.148 4.360 1.00 49.78 80 TYR A N 1
ATOM 650 C CA . TYR A 1 80 ? 12.012 11.317 4.831 1.00 49.78 80 TYR A CA 1
ATOM 651 C C . TYR A 1 80 ? 11.949 12.474 3.823 1.00 49.78 80 TYR A C 1
ATOM 653 O O . TYR A 1 80 ? 11.114 13.358 3.972 1.00 49.78 80 TYR A O 1
ATOM 661 N N . GLN A 1 81 ? 12.816 12.504 2.803 1.00 62.22 81 GLN A N 1
ATOM 662 C CA . GLN A 1 81 ? 12.825 13.610 1.837 1.00 62.22 81 GLN A CA 1
ATOM 663 C C . GLN A 1 81 ? 11.742 13.495 0.760 1.00 62.22 81 GLN A C 1
ATOM 665 O O . GLN A 1 81 ? 11.375 14.508 0.170 1.00 62.22 81 GLN A O 1
ATOM 670 N N . LEU A 1 82 ? 11.246 12.287 0.471 1.00 77.75 82 LEU A N 1
ATOM 671 C CA . LEU A 1 82 ? 10.360 12.062 -0.677 1.00 77.75 82 LEU A CA 1
ATOM 672 C C . LEU A 1 82 ? 8.921 11.716 -0.275 1.00 77.75 82 LEU A C 1
ATOM 674 O O . LEU A 1 82 ? 7.983 12.170 -0.936 1.00 77.75 82 LEU A O 1
ATOM 678 N N . SER A 1 83 ? 8.723 10.944 0.798 1.00 83.06 83 SER A N 1
ATOM 679 C CA . SER A 1 83 ? 7.392 10.581 1.303 1.00 83.06 83 SER A CA 1
ATOM 680 C C . SER A 1 83 ? 6.997 11.426 2.511 1.00 83.06 83 SER A C 1
ATOM 682 O O . SER A 1 83 ? 7.788 11.559 3.439 1.00 83.06 83 SER A O 1
ATOM 684 N N . ARG A 1 84 ? 5.749 11.917 2.540 1.00 86.00 84 ARG A N 1
ATOM 685 C CA . ARG A 1 84 ? 5.193 12.669 3.684 1.00 86.00 84 ARG A CA 1
ATOM 686 C C . ARG A 1 84 ? 5.077 11.818 4.949 1.00 86.00 84 ARG A C 1
ATOM 688 O O . ARG A 1 84 ? 5.348 12.283 6.043 1.00 86.00 84 ARG A O 1
ATOM 695 N N . ASN A 1 85 ? 4.706 10.551 4.785 1.00 88.12 85 ASN A N 1
ATOM 696 C CA . ASN A 1 85 ? 4.613 9.592 5.875 1.00 88.12 85 ASN A CA 1
ATOM 697 C C . ASN A 1 85 ? 5.095 8.222 5.384 1.00 88.12 85 ASN A C 1
ATOM 699 O O . ASN A 1 85 ? 4.510 7.651 4.464 1.00 88.12 85 ASN A O 1
ATOM 703 N N . GLU A 1 86 ? 6.163 7.700 5.986 1.00 84.75 86 GLU A N 1
ATOM 704 C CA . GLU A 1 86 ? 6.799 6.451 5.547 1.00 84.75 86 GLU A CA 1
ATOM 705 C C . GLU A 1 86 ? 5.900 5.222 5.766 1.00 84.75 86 GLU A C 1
ATOM 707 O O . GLU A 1 86 ? 5.832 4.342 4.910 1.00 84.75 86 GLU A O 1
ATOM 712 N N . PHE A 1 87 ? 5.149 5.170 6.872 1.00 85.50 87 PHE A N 1
ATOM 713 C CA . PHE A 1 87 ? 4.236 4.058 7.157 1.00 85.50 87 PHE A CA 1
ATOM 714 C C . PHE A 1 87 ? 3.101 3.977 6.138 1.00 85.50 87 PHE A C 1
ATOM 716 O O . PHE A 1 87 ? 2.792 2.896 5.635 1.00 85.50 87 PHE A O 1
ATOM 723 N N . LEU A 1 88 ? 2.493 5.117 5.812 1.00 90.69 88 LEU A N 1
ATOM 724 C CA . LEU A 1 88 ? 1.431 5.202 4.813 1.00 90.69 88 LEU A CA 1
ATOM 725 C C . LEU A 1 88 ? 1.958 4.974 3.401 1.00 90.69 88 LEU A C 1
ATOM 727 O O . LEU A 1 88 ? 1.295 4.301 2.611 1.00 90.69 88 LEU A O 1
ATOM 731 N N . PHE A 1 89 ? 3.169 5.452 3.109 1.00 91.69 89 PHE A N 1
ATOM 732 C CA . PHE A 1 89 ? 3.842 5.147 1.858 1.00 91.69 89 PHE A CA 1
ATOM 733 C C . PHE A 1 89 ? 4.036 3.635 1.696 1.00 91.69 89 PHE A C 1
ATOM 735 O O . PHE A 1 89 ? 3.601 3.064 0.696 1.00 91.69 89 PHE A O 1
ATOM 742 N N . ASN A 1 90 ? 4.599 2.959 2.698 1.00 89.06 90 ASN A N 1
ATOM 743 C CA . ASN A 1 90 ? 4.803 1.516 2.626 1.00 89.06 90 ASN A CA 1
ATOM 744 C C . ASN A 1 90 ? 3.484 0.738 2.587 1.00 89.06 90 ASN A C 1
ATOM 746 O O . ASN A 1 90 ? 3.381 -0.236 1.842 1.00 89.06 90 ASN A O 1
ATOM 750 N N . LEU A 1 91 ? 2.460 1.171 3.333 1.00 92.06 91 LEU A N 1
ATOM 751 C CA . LEU A 1 91 ? 1.113 0.612 3.209 1.00 92.06 91 LEU A CA 1
ATOM 752 C C . LEU A 1 91 ? 0.624 0.733 1.762 1.00 92.06 91 LEU A C 1
ATOM 754 O O . LEU A 1 91 ? 0.189 -0.252 1.181 1.00 92.06 91 LEU A O 1
ATOM 758 N N . GLY A 1 92 ? 0.760 1.911 1.156 1.00 94.81 92 GLY A N 1
ATOM 759 C CA . GLY A 1 92 ? 0.432 2.145 -0.245 1.00 94.81 92 GLY A CA 1
ATOM 760 C C . GLY A 1 92 ? 1.184 1.218 -1.208 1.00 94.81 92 GLY A C 1
ATOM 761 O O . GLY A 1 92 ? 0.567 0.654 -2.110 1.00 94.81 92 GLY A O 1
ATOM 762 N N . VAL A 1 93 ? 2.484 0.989 -0.986 1.00 93.69 93 VAL A N 1
ATOM 763 C CA . VAL A 1 93 ? 3.285 0.015 -1.751 1.00 93.69 93 VAL A CA 1
ATOM 764 C C . VAL A 1 93 ? 2.710 -1.392 -1.619 1.00 93.69 93 VAL A C 1
ATOM 766 O O . VAL A 1 93 ? 2.457 -2.034 -2.633 1.00 93.69 93 VAL A O 1
ATOM 769 N N . ILE A 1 94 ? 2.452 -1.854 -0.394 1.00 91.69 94 ILE A N 1
ATOM 770 C CA . ILE A 1 94 ? 1.878 -3.182 -0.136 1.00 91.69 94 ILE A CA 1
ATOM 771 C C . ILE A 1 94 ? 0.525 -3.329 -0.843 1.00 91.69 94 ILE A C 1
ATOM 773 O O . ILE A 1 94 ? 0.252 -4.359 -1.462 1.00 91.69 94 ILE A O 1
ATOM 777 N N . LEU A 1 95 ? -0.316 -2.290 -0.794 1.00 94.75 95 LEU A N 1
ATOM 778 C CA . LEU A 1 95 ? -1.601 -2.292 -1.484 1.00 94.75 95 LEU A CA 1
ATOM 779 C C . LEU A 1 95 ? -1.422 -2.413 -3.003 1.00 94.75 95 LEU A C 1
ATOM 781 O O . LEU A 1 95 ? -2.155 -3.181 -3.627 1.00 94.75 95 LEU A O 1
ATOM 785 N N . LEU A 1 96 ? -0.450 -1.721 -3.604 1.00 95.50 96 LEU A N 1
ATOM 786 C CA . LEU A 1 96 ? -0.138 -1.885 -5.027 1.00 95.50 96 LEU A CA 1
ATOM 787 C C . LEU A 1 96 ? 0.360 -3.296 -5.350 1.00 95.50 96 LEU A C 1
ATOM 789 O O . LEU A 1 96 ? -0.127 -3.893 -6.306 1.00 95.50 96 LEU A O 1
ATOM 793 N N . GLU A 1 97 ? 1.287 -3.842 -4.562 1.00 93.31 97 GLU A N 1
ATOM 794 C CA . GLU A 1 97 ? 1.820 -5.193 -4.776 1.00 93.31 97 GLU A CA 1
ATOM 795 C C . GLU A 1 97 ? 0.708 -6.250 -4.742 1.00 93.31 97 GLU A C 1
ATOM 797 O O . GLU A 1 97 ? 0.670 -7.141 -5.593 1.00 93.31 97 GLU A O 1
ATOM 802 N N . LEU A 1 98 ? -0.245 -6.103 -3.815 1.00 92.00 98 LEU A N 1
ATOM 803 C CA . LEU A 1 98 ? -1.443 -6.939 -3.733 1.00 92.00 98 LEU A CA 1
ATOM 804 C C . LEU A 1 98 ? -2.387 -6.726 -4.929 1.00 92.00 98 LEU A C 1
ATOM 806 O O . LEU A 1 98 ? -2.947 -7.673 -5.478 1.00 92.00 98 LEU A O 1
ATOM 810 N N . GLY A 1 99 ? -2.565 -5.479 -5.363 1.00 92.56 99 GLY A N 1
ATOM 811 C CA . GLY A 1 99 ? -3.396 -5.147 -6.518 1.00 92.56 99 GLY A CA 1
ATOM 812 C C . GLY A 1 99 ? -2.884 -5.788 -7.809 1.00 92.56 99 GLY A C 1
ATOM 813 O O . GLY A 1 99 ? -3.654 -6.433 -8.523 1.00 92.56 99 GLY A O 1
ATOM 814 N N . TYR A 1 100 ? -1.582 -5.663 -8.068 1.00 92.81 100 TYR A N 1
ATOM 815 C CA . TYR A 1 100 ? -0.918 -6.163 -9.274 1.00 92.81 100 TYR A CA 1
ATOM 816 C C . TYR A 1 100 ? -0.468 -7.632 -9.190 1.00 92.81 100 TYR A C 1
ATOM 818 O O . TYR A 1 100 ? 0.042 -8.158 -10.178 1.00 92.81 100 TYR A O 1
ATOM 826 N N . ASP A 1 101 ? -0.649 -8.301 -8.045 1.00 89.81 101 ASP A N 1
ATOM 827 C CA . ASP A 1 101 ? -0.182 -9.675 -7.787 1.00 89.81 101 ASP A CA 1
ATOM 828 C C . ASP A 1 101 ? 1.328 -9.863 -8.038 1.00 89.81 101 ASP A C 1
ATOM 830 O O . ASP A 1 101 ? 1.800 -10.924 -8.473 1.00 89.81 101 ASP A O 1
ATOM 834 N N . ALA A 1 102 ? 2.105 -8.808 -7.782 1.00 88.50 102 ALA A N 1
ATOM 835 C CA . ALA A 1 102 ? 3.524 -8.760 -8.092 1.00 88.50 102 ALA A CA 1
ATOM 836 C C . ALA A 1 102 ? 4.287 -7.839 -7.127 1.00 88.50 102 ALA A C 1
ATOM 838 O O . ALA A 1 102 ? 3.850 -6.717 -6.878 1.00 88.50 102 ALA A O 1
ATOM 839 N N . PRO A 1 103 ? 5.466 -8.266 -6.635 1.00 89.25 103 PRO A N 1
ATOM 840 C CA . PRO A 1 103 ? 6.384 -7.388 -5.923 1.00 89.25 103 PRO A CA 1
ATOM 841 C C . PRO A 1 103 ? 6.739 -6.135 -6.731 1.00 89.25 103 PRO A C 1
ATOM 843 O O . PRO A 1 103 ? 6.988 -6.225 -7.935 1.00 89.25 103 PRO A O 1
ATOM 846 N N . LEU A 1 104 ? 6.894 -4.997 -6.054 1.00 89.44 104 LEU A N 1
ATOM 847 C CA . LEU A 1 104 ? 7.146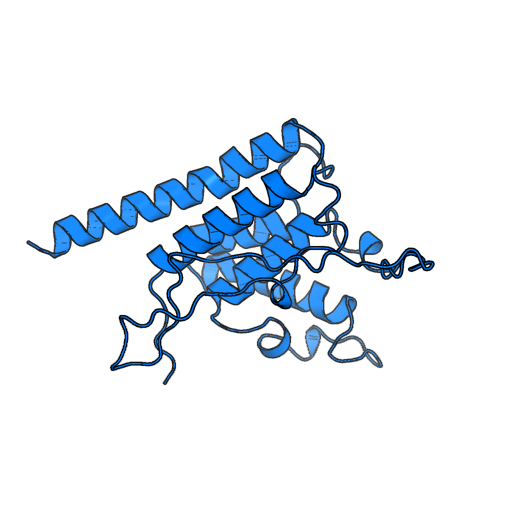 -3.683 -6.649 1.00 89.44 104 LEU A CA 1
ATOM 848 C C . LEU A 1 104 ? 8.372 -3.706 -7.570 1.00 89.44 104 LEU A C 1
ATOM 850 O O . LEU A 1 104 ? 8.362 -3.141 -8.659 1.00 89.44 104 LEU A O 1
ATOM 854 N N . ARG A 1 105 ? 9.411 -4.453 -7.175 1.00 88.94 105 ARG A N 1
ATOM 855 C CA . ARG A 1 105 ? 10.644 -4.642 -7.958 1.00 88.94 105 ARG A CA 1
ATOM 856 C C . ARG A 1 105 ? 10.429 -5.253 -9.348 1.00 88.94 105 ARG A C 1
ATOM 858 O O . ARG A 1 105 ? 11.289 -5.085 -10.201 1.00 88.94 105 ARG A O 1
ATOM 865 N N . TYR A 1 106 ? 9.339 -5.987 -9.566 1.00 91.00 106 TYR A N 1
ATOM 866 C CA . TYR A 1 106 ? 9.000 -6.574 -10.867 1.00 91.00 106 TYR A CA 1
ATOM 867 C C . TYR A 1 106 ? 8.075 -5.681 -11.695 1.00 91.00 106 TYR A C 1
ATOM 869 O O . TYR A 1 106 ? 7.869 -5.957 -12.870 1.00 91.00 106 TYR A O 1
ATOM 877 N N . LEU A 1 107 ? 7.536 -4.619 -11.094 1.00 92.06 107 LEU A N 1
ATOM 878 C CA . LEU A 1 107 ? 6.643 -3.657 -11.738 1.00 92.06 107 LEU A CA 1
ATOM 879 C C . LEU A 1 107 ? 7.365 -2.372 -12.165 1.00 92.06 107 LEU A C 1
ATOM 881 O O . LEU A 1 107 ? 6.729 -1.468 -12.703 1.00 92.06 107 LEU A O 1
ATOM 885 N N . ARG A 1 108 ? 8.671 -2.275 -11.897 1.00 91.19 108 ARG A N 1
ATOM 886 C CA . ARG A 1 108 ? 9.523 -1.129 -12.234 1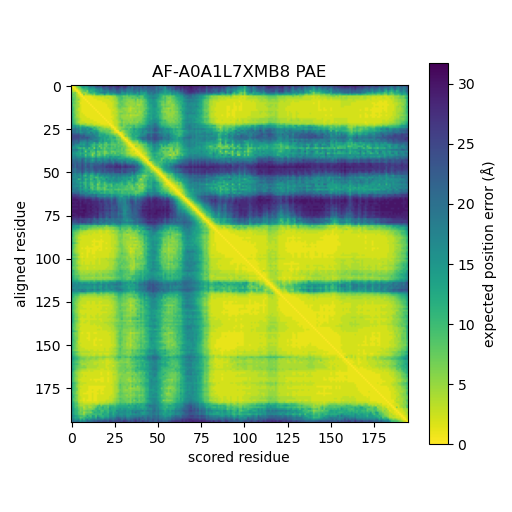.00 91.19 108 ARG A CA 1
ATOM 887 C C . ARG A 1 108 ? 9.761 -1.007 -13.739 1.00 91.19 108 ARG A C 1
ATOM 889 O O . ARG A 1 108 ? 9.887 -2.011 -14.438 1.00 91.19 108 ARG A O 1
ATOM 896 N N . ASN A 1 109 ? 9.945 0.227 -14.183 1.00 91.81 109 ASN A N 1
ATOM 897 C CA . ASN A 1 109 ? 10.375 0.577 -15.530 1.00 91.81 109 ASN A CA 1
ATOM 898 C C . ASN A 1 109 ? 11.776 1.203 -15.500 1.00 91.81 109 ASN A C 1
ATOM 900 O O . ASN A 1 109 ? 12.245 1.653 -14.457 1.00 91.81 109 ASN A O 1
ATOM 904 N N . ALA A 1 110 ? 12.433 1.283 -16.661 1.00 88.69 110 ALA A N 1
ATOM 905 C CA . ALA A 1 110 ? 13.731 1.953 -16.787 1.00 88.69 110 ALA A CA 1
ATOM 906 C C . ALA A 1 110 ? 13.671 3.438 -16.373 1.00 88.69 110 ALA A C 1
ATOM 908 O O . ALA A 1 110 ? 14.618 3.944 -15.787 1.00 88.69 110 ALA A O 1
ATOM 909 N N . GLU A 1 111 ? 12.537 4.106 -16.611 1.00 89.50 111 GLU A N 1
ATOM 910 C CA . GLU A 1 111 ? 12.292 5.501 -16.207 1.00 89.50 111 GLU A CA 1
ATOM 911 C C . GLU A 1 111 ? 12.243 5.712 -14.683 1.00 89.50 111 GLU A C 1
ATOM 913 O O . GLU A 1 111 ? 12.396 6.839 -14.217 1.00 89.50 111 GLU A O 1
ATOM 918 N N . ASP A 1 112 ? 12.028 4.644 -13.906 1.00 88.81 112 ASP A N 1
ATOM 919 C CA . ASP A 1 112 ? 11.967 4.718 -12.444 1.00 88.81 112 ASP A CA 1
ATOM 920 C C . ASP A 1 112 ? 13.375 4.683 -11.812 1.00 88.81 112 ASP A C 1
ATOM 922 O O . ASP A 1 112 ? 13.521 4.949 -10.620 1.00 88.81 112 ASP A O 1
ATOM 926 N N . ILE A 1 113 ? 14.413 4.337 -12.585 1.00 87.06 113 ILE A N 1
ATOM 927 C CA . ILE A 1 113 ? 15.786 4.141 -12.107 1.00 87.06 113 ILE A CA 1
ATOM 928 C C . ILE A 1 113 ? 16.608 5.392 -12.417 1.00 87.06 113 ILE A C 1
ATOM 930 O O . ILE A 1 113 ? 16.677 5.843 -13.558 1.00 87.06 113 ILE A O 1
ATOM 934 N N . ARG A 1 114 ? 17.271 5.950 -11.401 1.00 83.00 114 ARG A N 1
ATOM 935 C CA . ARG A 1 114 ? 18.234 7.039 -11.599 1.00 83.00 114 ARG A CA 1
ATOM 936 C C . ARG A 1 114 ? 19.572 6.479 -12.076 1.00 83.00 114 ARG A C 1
ATOM 938 O O . ARG A 1 114 ? 20.018 5.451 -11.570 1.00 83.00 114 ARG A O 1
ATOM 945 N N . ASP A 1 115 ? 20.243 7.191 -12.979 1.00 74.56 115 ASP A N 1
ATOM 946 C CA . ASP A 1 115 ? 21.577 6.813 -13.454 1.00 74.56 115 ASP A CA 1
ATOM 947 C C . ASP A 1 115 ? 22.555 6.581 -12.292 1.00 74.56 115 ASP A C 1
ATOM 949 O O . ASP A 1 115 ? 22.701 7.414 -11.392 1.00 74.56 115 ASP A O 1
ATOM 953 N N . GLY A 1 116 ? 23.217 5.421 -12.317 1.00 71.69 116 GLY A N 1
ATOM 954 C CA . GLY A 1 116 ? 24.175 4.995 -11.294 1.00 71.69 116 GLY A CA 1
ATOM 955 C C . GLY A 1 116 ? 23.554 4.499 -9.985 1.00 71.69 116 GLY A C 1
ATOM 956 O O . GLY A 1 116 ? 24.296 4.135 -9.073 1.00 71.69 116 GLY A O 1
ATOM 957 N N . ASP A 1 117 ? 22.224 4.469 -9.872 1.00 72.00 117 ASP A N 1
ATOM 958 C CA . ASP A 1 117 ? 21.542 3.956 -8.691 1.00 72.00 117 ASP A CA 1
ATOM 959 C C . ASP A 1 117 ? 21.313 2.443 -8.784 1.00 72.00 117 ASP A C 1
ATOM 961 O O . ASP A 1 117 ? 21.173 1.869 -9.865 1.00 72.00 117 ASP A O 1
ATOM 965 N N . THR A 1 118 ? 21.284 1.774 -7.633 1.00 71.00 118 THR A N 1
ATOM 966 C CA . THR A 1 118 ? 21.022 0.329 -7.612 1.00 71.00 118 THR A CA 1
ATOM 967 C C . THR A 1 118 ? 19.530 0.040 -7.740 1.00 71.00 118 THR A C 1
ATOM 969 O O . THR A 1 118 ? 18.679 0.792 -7.263 1.00 71.00 118 THR A O 1
ATOM 972 N N . ASP A 1 119 ? 19.213 -1.132 -8.283 1.00 62.38 119 ASP A N 1
ATOM 973 C CA . ASP A 1 119 ? 17.862 -1.695 -8.387 1.00 62.38 119 ASP A CA 1
ATOM 974 C C . ASP A 1 119 ? 17.039 -1.683 -7.084 1.00 62.38 119 ASP A C 1
ATOM 976 O O . ASP A 1 119 ? 15.810 -1.757 -7.129 1.00 62.38 119 ASP A O 1
ATOM 980 N N . ALA A 1 120 ? 17.705 -1.649 -5.927 1.00 68.88 120 ALA A N 1
ATOM 981 C CA . ALA A 1 120 ? 17.092 -1.683 -4.601 1.00 68.88 120 ALA A CA 1
ATOM 982 C C . ALA A 1 120 ? 17.029 -0.306 -3.914 1.00 68.88 120 ALA A C 1
ATOM 984 O O . ALA A 1 120 ? 16.570 -0.224 -2.773 1.00 68.88 120 ALA A O 1
ATOM 985 N N . SER A 1 121 ? 17.467 0.763 -4.585 1.00 82.31 121 SER A N 1
ATOM 986 C CA . SER A 1 121 ? 17.448 2.127 -4.053 1.00 82.31 121 SER A CA 1
ATOM 987 C C . SER A 1 121 ? 16.047 2.563 -3.627 1.00 82.31 121 SER A C 1
ATOM 989 O O . SER A 1 121 ? 15.051 2.278 -4.297 1.00 82.31 121 SER A O 1
ATOM 991 N N . TRP A 1 122 ? 15.976 3.309 -2.521 1.00 81.44 122 TRP A N 1
ATOM 992 C CA . TRP A 1 122 ? 14.744 3.970 -2.088 1.00 81.44 122 TRP A CA 1
ATOM 993 C C . TRP A 1 122 ? 14.180 4.888 -3.177 1.00 81.44 122 TRP A C 1
ATOM 995 O O . TRP A 1 122 ? 12.969 4.940 -3.364 1.00 81.44 122 TRP A O 1
ATOM 1005 N N . TYR A 1 123 ? 15.054 5.567 -3.928 1.00 86.38 123 TYR A N 1
ATOM 1006 C CA . TYR A 1 123 ? 14.649 6.433 -5.032 1.00 86.38 123 TYR A CA 1
ATOM 1007 C C . TYR A 1 123 ? 13.840 5.640 -6.064 1.00 86.38 123 TYR A C 1
ATOM 1009 O O . TYR A 1 123 ? 12.698 5.988 -6.359 1.00 86.38 123 TYR A O 1
ATOM 1017 N N . THR A 1 124 ? 14.390 4.518 -6.532 1.00 88.38 124 THR A N 1
ATOM 1018 C CA . THR A 1 124 ? 13.733 3.644 -7.509 1.00 88.38 124 THR A CA 1
ATOM 1019 C C . THR A 1 124 ? 12.389 3.131 -6.999 1.00 88.38 124 THR A C 1
ATOM 1021 O O . THR A 1 124 ? 11.394 3.162 -7.724 1.00 88.38 124 THR A O 1
ATOM 1024 N N . GLN A 1 125 ? 12.324 2.701 -5.735 1.00 88.06 125 GLN A N 1
ATOM 1025 C CA . GLN A 1 125 ? 11.072 2.246 -5.119 1.00 88.06 125 GLN A CA 1
ATOM 1026 C C . GLN A 1 125 ? 10.032 3.373 -5.054 1.00 88.06 125 GLN A C 1
ATOM 1028 O O . GLN A 1 125 ? 8.873 3.160 -5.412 1.00 88.06 125 GLN A O 1
ATOM 1033 N N . PHE A 1 126 ? 10.452 4.579 -4.666 1.00 91.25 126 PHE A N 1
ATOM 1034 C CA . PHE A 1 126 ? 9.587 5.750 -4.582 1.00 91.25 126 PHE A CA 1
ATOM 1035 C C . PHE A 1 126 ? 8.965 6.110 -5.932 1.00 91.25 126 PHE A C 1
ATOM 1037 O O . PHE A 1 126 ? 7.744 6.246 -6.035 1.00 91.25 126 PHE A O 1
ATOM 1044 N N . PHE A 1 127 ? 9.783 6.228 -6.980 1.00 92.94 127 PHE A N 1
ATOM 1045 C CA . PHE A 1 127 ? 9.292 6.586 -8.311 1.00 92.94 127 PHE A CA 1
ATOM 1046 C C . PHE A 1 127 ? 8.452 5.473 -8.941 1.00 92.94 127 PHE A C 1
ATOM 1048 O O . PHE A 1 127 ? 7.377 5.773 -9.464 1.00 92.94 127 PHE A O 1
ATOM 1055 N N . THR A 1 128 ? 8.839 4.205 -8.754 1.00 94.62 128 THR A N 1
ATOM 1056 C CA . THR A 1 128 ? 8.027 3.053 -9.183 1.00 94.62 128 THR A CA 1
ATOM 1057 C C . THR A 1 128 ? 6.637 3.095 -8.543 1.00 94.62 128 THR A C 1
ATOM 1059 O O . THR A 1 128 ? 5.622 3.056 -9.240 1.00 94.62 128 THR A O 1
ATOM 1062 N N . ALA A 1 129 ? 6.562 3.230 -7.214 1.00 95.44 129 ALA A N 1
ATOM 1063 C CA . ALA A 1 129 ? 5.289 3.261 -6.497 1.00 95.44 129 ALA A CA 1
ATOM 1064 C C . ALA A 1 129 ? 4.441 4.480 -6.879 1.00 95.44 129 ALA A C 1
ATOM 1066 O O . ALA A 1 129 ? 3.235 4.358 -7.082 1.00 95.44 129 ALA A O 1
ATOM 1067 N N . ARG A 1 130 ? 5.062 5.653 -7.050 1.00 95.31 130 ARG A N 1
ATOM 1068 C CA . ARG A 1 130 ? 4.367 6.878 -7.465 1.00 95.31 130 ARG A CA 1
ATOM 1069 C C . ARG A 1 130 ? 3.804 6.774 -8.882 1.00 95.31 130 ARG A C 1
ATOM 1071 O O . ARG A 1 130 ? 2.684 7.229 -9.120 1.00 95.31 130 ARG A O 1
ATOM 1078 N N . ARG A 1 131 ? 4.542 6.181 -9.826 1.00 96.50 131 ARG A N 1
ATOM 1079 C CA . ARG A 1 131 ? 4.055 5.928 -11.190 1.00 96.50 131 ARG A CA 1
ATOM 1080 C C . ARG A 1 131 ? 2.869 4.967 -11.169 1.00 96.50 131 ARG A C 1
ATOM 1082 O O . ARG A 1 131 ? 1.810 5.309 -11.693 1.00 96.50 131 ARG A O 1
ATOM 1089 N N . LEU A 1 132 ? 3.016 3.825 -10.500 1.00 97.44 132 LEU A N 1
ATOM 1090 C CA . LEU A 1 132 ? 1.953 2.825 -10.373 1.00 97.44 132 LEU A CA 1
ATOM 1091 C C . LEU A 1 132 ? 0.723 3.372 -9.643 1.00 97.44 132 LEU A C 1
ATOM 1093 O O . LEU A 1 132 ? -0.399 3.091 -10.048 1.00 97.44 132 LEU A O 1
ATOM 1097 N N . GLY A 1 133 ? 0.899 4.200 -8.611 1.00 97.12 133 GLY A N 1
ATOM 1098 C CA . GLY A 1 133 ? -0.203 4.845 -7.894 1.00 97.12 133 GLY A CA 1
ATOM 1099 C C . GLY A 1 133 ? -1.019 5.791 -8.780 1.00 97.12 133 GLY A C 1
ATOM 1100 O O . GLY A 1 133 ? -2.233 5.904 -8.615 1.00 97.12 133 GLY A O 1
ATOM 1101 N N . ARG A 1 134 ? -0.391 6.440 -9.770 1.00 96.88 134 ARG A N 1
ATOM 1102 C CA . ARG A 1 134 ? -1.096 7.297 -10.739 1.00 96.88 134 ARG A CA 1
ATOM 1103 C C . ARG A 1 134 ? -1.961 6.497 -11.709 1.00 96.88 134 ARG A C 1
ATOM 1105 O O . ARG A 1 134 ? -3.040 6.975 -12.061 1.00 96.88 134 ARG A O 1
ATOM 1112 N N . SER A 1 135 ? -1.508 5.321 -12.140 1.00 96.56 135 SER A N 1
ATOM 1113 C CA . SER A 1 135 ? -2.254 4.479 -13.081 1.00 96.56 135 SER A CA 1
ATOM 1114 C C . SER A 1 135 ? -3.205 3.488 -12.402 1.00 96.56 135 SER A C 1
ATOM 1116 O O . SER A 1 135 ? -4.198 3.094 -13.011 1.00 96.56 135 SER A O 1
ATOM 1118 N N . ALA A 1 136 ? -2.985 3.161 -11.125 1.00 96.88 136 ALA A N 1
ATOM 1119 C CA . ALA A 1 136 ? -3.753 2.170 -10.372 1.00 96.88 136 ALA A CA 1
ATOM 1120 C C . ALA A 1 136 ? -5.283 2.347 -10.445 1.00 96.88 136 ALA A C 1
ATOM 1122 O O . ALA A 1 136 ? -5.958 1.352 -10.688 1.00 96.88 136 ALA A O 1
ATOM 1123 N N . PRO A 1 137 ? -5.881 3.553 -10.328 1.00 96.38 137 PRO A N 1
ATOM 1124 C CA . PRO A 1 137 ? -7.334 3.710 -10.476 1.00 96.38 137 PRO A CA 1
ATOM 1125 C C . PRO A 1 137 ? -7.900 3.306 -11.848 1.00 96.38 137 PRO A C 1
ATOM 1127 O O . PRO A 1 137 ? -9.116 3.190 -11.982 1.00 96.38 137 PRO A O 1
ATOM 1130 N N . ARG A 1 138 ? -7.045 3.179 -12.872 1.00 96.25 138 ARG A N 1
ATOM 1131 C CA . ARG A 1 138 ? -7.406 2.765 -14.236 1.00 96.25 138 ARG A CA 1
ATOM 1132 C C . ARG A 1 138 ? -7.062 1.300 -14.514 1.00 96.25 138 ARG A C 1
ATOM 1134 O O . ARG A 1 138 ? -7.769 0.662 -15.281 1.00 96.25 138 ARG A O 1
ATOM 1141 N N . GLU A 1 139 ? -5.971 0.798 -13.937 1.00 94.75 139 GLU A N 1
ATOM 1142 C CA . GLU A 1 139 ? -5.436 -0.547 -14.209 1.00 94.75 139 GLU A CA 1
ATOM 1143 C C . GLU A 1 139 ? -5.906 -1.618 -13.208 1.00 94.75 139 GLU A C 1
ATOM 1145 O O . GLU A 1 139 ? -5.869 -2.812 -13.510 1.00 94.75 139 GLU A O 1
ATOM 1150 N N . LEU A 1 140 ? -6.360 -1.199 -12.026 1.00 93.94 140 LEU A N 1
ATOM 1151 C CA . LEU A 1 140 ? -6.895 -2.042 -10.956 1.00 93.94 140 LEU A CA 1
ATOM 1152 C C . LEU A 1 140 ? -8.393 -1.763 -10.746 1.00 93.94 140 LEU A C 1
ATOM 1154 O O . LEU A 1 140 ? -8.996 -0.973 -11.473 1.00 93.94 140 LEU A O 1
ATOM 1158 N N . ASP A 1 141 ? -9.004 -2.368 -9.719 1.00 94.38 141 ASP A N 1
ATOM 1159 C CA . ASP A 1 141 ? -10.300 -1.888 -9.234 1.00 94.38 141 ASP A CA 1
ATOM 1160 C C . ASP A 1 141 ? -10.194 -0.393 -8.902 1.00 94.38 141 ASP A C 1
ATOM 1162 O O . ASP A 1 141 ? -9.311 0.047 -8.158 1.00 94.38 141 ASP A O 1
ATOM 1166 N N . ALA A 1 142 ? -11.092 0.404 -9.480 1.00 94.31 142 ALA A N 1
ATOM 1167 C CA . ALA A 1 142 ? -10.971 1.852 -9.448 1.00 94.31 142 ALA A CA 1
ATOM 1168 C C . ALA A 1 142 ? -11.059 2.424 -8.025 1.00 94.31 142 ALA A C 1
ATOM 1170 O O . ALA A 1 142 ? -10.424 3.442 -7.740 1.00 94.31 142 ALA A O 1
ATOM 1171 N N . ARG A 1 143 ? -11.836 1.798 -7.126 1.00 94.69 143 ARG A N 1
ATOM 1172 C CA . ARG A 1 143 ? -11.906 2.213 -5.717 1.00 94.69 143 ARG A CA 1
ATOM 1173 C C . ARG A 1 143 ? -10.603 1.854 -5.027 1.00 94.69 143 ARG A C 1
ATOM 1175 O O . ARG A 1 143 ? -9.961 2.738 -4.469 1.00 94.69 143 ARG A O 1
ATOM 1182 N N . TYR A 1 144 ? -10.163 0.610 -5.166 1.00 95.69 144 TYR A N 1
ATOM 1183 C CA . TYR A 1 144 ? -8.915 0.132 -4.580 1.00 95.69 144 TYR A CA 1
ATOM 1184 C C . TYR A 1 144 ? -7.695 0.955 -4.998 1.00 95.69 144 TYR A C 1
ATOM 1186 O O . TYR A 1 144 ? -6.920 1.401 -4.154 1.00 95.69 144 TYR A O 1
ATOM 1194 N N . GLY A 1 145 ? -7.544 1.210 -6.299 1.00 96.69 145 GLY A N 1
ATOM 1195 C CA . GLY A 1 145 ? -6.435 1.989 -6.836 1.00 96.69 145 GLY A CA 1
ATOM 1196 C C . GLY A 1 145 ? -6.404 3.417 -6.289 1.00 96.69 145 GLY A C 1
ATOM 1197 O O . GLY A 1 145 ? -5.326 3.944 -6.013 1.00 96.69 145 GLY A O 1
ATOM 1198 N N . ARG A 1 146 ? -7.576 4.034 -6.060 1.00 97.69 146 ARG A N 1
ATOM 1199 C CA . ARG A 1 146 ? -7.662 5.344 -5.391 1.00 97.69 146 ARG A CA 1
ATOM 1200 C C . ARG A 1 146 ? -7.199 5.273 -3.940 1.00 97.69 146 ARG A C 1
ATOM 1202 O O . ARG A 1 146 ? -6.474 6.167 -3.517 1.00 97.69 146 ARG A O 1
ATOM 1209 N N . LEU A 1 147 ? -7.569 4.225 -3.205 1.00 97.50 147 LEU A N 1
ATOM 1210 C CA . LEU A 1 147 ? -7.131 4.036 -1.818 1.00 97.50 147 LEU A CA 1
ATOM 1211 C C . LEU A 1 147 ? -5.615 3.841 -1.727 1.00 97.50 147 LEU A C 1
ATOM 1213 O O . LEU A 1 147 ? -4.960 4.532 -0.952 1.00 97.50 147 LEU A O 1
ATOM 1217 N N . ALA A 1 148 ? -5.046 2.973 -2.569 1.00 96.94 148 ALA A N 1
ATOM 1218 C CA . ALA A 1 148 ? -3.603 2.739 -2.616 1.00 96.94 148 ALA A CA 1
ATOM 1219 C C . ALA A 1 148 ? -2.828 4.035 -2.902 1.00 96.94 148 ALA A C 1
ATOM 1221 O O . ALA A 1 148 ? -1.875 4.362 -2.193 1.00 96.94 148 ALA A O 1
ATOM 1222 N N . LYS A 1 149 ? -3.285 4.820 -3.889 1.00 97.19 149 LYS A N 1
ATOM 1223 C CA . LYS A 1 149 ? -2.718 6.138 -4.198 1.00 97.19 149 LYS A CA 1
ATOM 1224 C C . LYS A 1 149 ? -2.819 7.102 -3.010 1.00 97.19 149 LYS A C 1
ATOM 1226 O O . LYS A 1 149 ? -1.844 7.777 -2.694 1.00 97.19 149 LYS A O 1
ATOM 1231 N N . LYS A 1 150 ? -3.974 7.154 -2.344 1.00 96.69 150 LYS A N 1
ATOM 1232 C CA . LYS A 1 150 ? -4.211 8.040 -1.197 1.00 96.69 150 LYS A CA 1
ATOM 1233 C C . LYS A 1 150 ? -3.264 7.735 -0.034 1.00 96.69 150 LYS A C 1
ATOM 1235 O O . LYS A 1 150 ? -2.695 8.660 0.540 1.00 96.69 150 LYS A O 1
ATOM 1240 N N . CYS A 1 151 ? -3.028 6.452 0.254 1.00 95.88 151 CYS A N 1
ATOM 1241 C CA . CYS A 1 151 ? -2.018 6.017 1.222 1.00 95.88 151 CYS A CA 1
ATOM 1242 C C . CYS A 1 151 ? -0.600 6.428 0.794 1.00 95.88 151 CYS A C 1
ATOM 1244 O O . CYS A 1 151 ? 0.106 7.045 1.585 1.00 95.88 151 CYS A O 1
ATOM 1246 N N . LEU A 1 152 ? -0.208 6.163 -0.462 1.00 94.88 152 LEU A N 1
ATOM 1247 C CA . LEU A 1 152 ? 1.115 6.535 -0.991 1.00 94.88 152 LEU A CA 1
ATOM 1248 C C . LEU A 1 152 ? 1.429 8.027 -0.846 1.00 94.88 152 LEU A C 1
ATOM 1250 O O . LEU A 1 152 ? 2.554 8.402 -0.525 1.00 94.88 152 LEU A O 1
ATOM 1254 N N . GLU A 1 153 ? 0.442 8.874 -1.127 1.00 93.81 153 GLU A N 1
ATOM 1255 C CA . GLU A 1 153 ? 0.598 10.330 -1.131 1.00 93.81 153 GLU A CA 1
ATOM 1256 C C . GLU A 1 153 ? 0.320 10.963 0.244 1.00 93.81 153 GLU A C 1
ATOM 1258 O O . GLU A 1 153 ? 0.557 12.161 0.418 1.00 93.81 153 GLU A O 1
ATOM 1263 N N . CYS A 1 154 ? -0.138 10.172 1.227 1.00 93.88 154 CYS A N 1
ATOM 1264 C CA . CYS A 1 154 ? -0.638 10.653 2.518 1.00 93.88 154 CYS A CA 1
ATOM 1265 C C . CYS A 1 154 ? -1.675 11.784 2.341 1.00 93.88 154 CYS A C 1
ATOM 1267 O O . CYS A 1 154 ? -1.637 12.814 3.017 1.00 93.88 154 CYS A O 1
ATOM 1269 N N . ASP A 1 155 ? -2.587 11.621 1.380 1.00 95.31 155 ASP A N 1
ATOM 1270 C CA . ASP A 1 155 ? -3.539 12.664 0.986 1.00 95.31 155 ASP A CA 1
ATOM 1271 C C . ASP A 1 155 ? -4.857 12.548 1.763 1.00 95.31 155 ASP A C 1
ATOM 1273 O O . ASP A 1 155 ? -5.893 12.189 1.214 1.00 95.31 155 ASP A O 1
ATOM 1277 N N . PHE A 1 156 ? -4.809 12.796 3.075 1.00 95.19 156 PHE A N 1
ATOM 1278 C CA . PHE A 1 156 ? -5.970 12.694 3.978 1.00 95.19 156 PHE A CA 1
ATOM 1279 C C . PHE A 1 156 ? -6.506 14.052 4.458 1.00 95.19 156 PHE A C 1
ATOM 1281 O O . PHE A 1 156 ? -7.492 14.103 5.185 1.00 95.19 156 PHE A O 1
ATOM 1288 N N . GLY A 1 157 ? -5.871 15.158 4.059 1.00 93.12 157 GLY A N 1
ATOM 1289 C CA . GLY A 1 157 ? -6.350 16.521 4.329 1.00 93.12 157 GLY A CA 1
ATOM 1290 C C . GLY A 1 157 ? -6.184 17.034 5.767 1.00 93.12 157 GLY A C 1
ATOM 1291 O O . GLY A 1 157 ? -6.638 18.137 6.052 1.00 93.12 157 GLY A O 1
ATOM 1292 N N . VAL A 1 158 ? -5.537 16.277 6.661 1.00 90.69 158 VAL A N 1
ATOM 1293 C CA . VAL A 1 158 ? -5.461 16.584 8.109 1.00 90.69 158 VAL A CA 1
ATOM 1294 C C . VAL A 1 158 ? -4.036 16.597 8.685 1.00 90.69 158 VAL A C 1
ATOM 1296 O O . VAL A 1 158 ? -3.862 16.723 9.891 1.00 90.69 158 VAL A O 1
ATOM 1299 N N . GLY A 1 159 ? -3.013 16.493 7.832 1.00 90.88 159 GLY A N 1
ATOM 1300 C CA . GLY A 1 159 ? -1.604 16.370 8.227 1.00 90.88 159 GLY A CA 1
ATOM 1301 C C . GLY A 1 159 ? -1.025 14.986 7.926 1.00 90.88 159 GLY A C 1
ATOM 1302 O O . GLY A 1 159 ? -1.673 14.164 7.275 1.00 90.88 159 GLY A O 1
ATOM 1303 N N . ASP A 1 160 ? 0.211 14.750 8.364 1.00 88.88 160 ASP A N 1
ATOM 1304 C CA . ASP A 1 160 ? 0.984 13.530 8.101 1.00 88.88 160 ASP A CA 1
ATOM 1305 C C . ASP A 1 160 ? 1.471 12.810 9.371 1.00 88.88 160 ASP A C 1
ATOM 1307 O O . ASP A 1 160 ? 2.084 11.747 9.267 1.00 88.88 160 ASP A O 1
ATOM 1311 N N . ASP A 1 161 ? 1.151 13.311 10.569 1.00 87.44 161 ASP A N 1
ATOM 1312 C CA . ASP A 1 161 ? 1.460 12.617 11.821 1.00 87.44 161 ASP A CA 1
ATOM 1313 C C . ASP A 1 161 ? 0.471 11.478 12.083 1.00 87.44 161 ASP A C 1
ATOM 1315 O O . ASP A 1 161 ? -0.699 11.695 12.409 1.00 87.44 161 ASP A O 1
ATOM 1319 N N . LEU A 1 162 ? 0.958 10.240 11.981 1.00 86.44 162 LEU A N 1
ATOM 1320 C CA . LEU A 1 162 ? 0.155 9.039 12.219 1.00 86.44 162 LEU A CA 1
ATOM 1321 C C . LEU A 1 162 ? -0.268 8.896 13.689 1.00 86.44 162 LEU A C 1
ATOM 1323 O O . LEU A 1 162 ? -1.253 8.216 13.968 1.00 86.44 162 LEU A O 1
ATOM 1327 N N . ASN A 1 163 ? 0.404 9.577 14.623 1.00 85.88 163 ASN A N 1
ATOM 1328 C CA . ASN A 1 163 ? -0.002 9.604 16.029 1.00 85.88 163 ASN A CA 1
ATOM 1329 C C . ASN A 1 163 ? -1.205 10.522 16.276 1.00 85.88 163 ASN A C 1
ATOM 1331 O O . ASN A 1 163 ? -1.872 10.374 17.301 1.00 85.88 163 ASN A O 1
ATOM 1335 N N . SER A 1 164 ? -1.514 11.428 15.343 1.00 89.69 164 SER A N 1
ATOM 1336 C CA . SER A 1 164 ? -2.666 12.320 15.457 1.00 89.69 164 SER A CA 1
ATOM 1337 C C . SER A 1 164 ? -3.977 11.541 15.326 1.00 89.69 164 SER A C 1
ATOM 1339 O O . SER A 1 164 ? -4.119 10.632 14.497 1.00 89.69 164 SER A O 1
ATOM 1341 N N . MET A 1 165 ? -4.954 11.890 16.162 1.00 91.88 165 MET A N 1
ATOM 1342 C CA . MET A 1 165 ? -6.274 11.259 16.128 1.00 91.88 165 MET A CA 1
ATOM 1343 C C . MET A 1 165 ? -7.007 11.609 14.829 1.00 91.88 165 MET A C 1
ATOM 1345 O O . MET A 1 165 ? -7.757 10.794 14.295 1.00 91.88 165 MET A O 1
ATOM 1349 N N . GLU A 1 166 ? -6.746 12.801 14.301 1.00 94.50 166 GLU A N 1
ATOM 1350 C CA . GLU A 1 166 ? -7.296 13.338 13.068 1.00 94.50 166 GLU A CA 1
ATOM 1351 C C . GLU A 1 166 ? -6.895 12.476 11.867 1.00 94.50 166 GLU A C 1
ATOM 1353 O O . GLU A 1 166 ? -7.770 12.015 11.129 1.00 94.50 166 GLU A O 1
ATOM 1358 N N . LEU A 1 167 ? -5.596 12.191 11.696 1.00 93.69 167 LEU A N 1
ATOM 1359 C CA . LEU A 1 167 ? -5.121 11.356 10.590 1.00 93.69 167 LEU A CA 1
ATOM 1360 C C . LEU A 1 167 ? -5.609 9.914 10.721 1.00 93.69 167 LEU A C 1
ATOM 1362 O O . LEU A 1 167 ? -6.070 9.332 9.739 1.00 93.69 167 LEU A O 1
ATOM 1366 N N . GLN A 1 168 ? -5.582 9.341 11.927 1.00 93.38 168 GLN A N 1
ATOM 1367 C CA . GLN A 1 168 ? -6.105 7.991 12.157 1.00 93.38 168 GLN A CA 1
ATOM 1368 C C . GLN A 1 168 ? -7.596 7.891 11.816 1.00 93.38 168 GLN A C 1
ATOM 1370 O O . GLN A 1 168 ? -8.006 6.956 11.125 1.00 93.38 168 GLN A O 1
ATOM 1375 N N . ALA A 1 169 ? -8.404 8.863 12.249 1.00 94.19 169 ALA A N 1
ATOM 1376 C CA . ALA A 1 169 ? -9.828 8.910 11.937 1.00 94.19 169 ALA A CA 1
ATOM 1377 C C . ALA A 1 169 ? -10.070 9.047 10.427 1.00 94.19 169 ALA A C 1
ATOM 1379 O O . ALA A 1 169 ? -10.909 8.328 9.878 1.00 94.19 169 ALA A O 1
ATOM 1380 N N . ALA A 1 170 ? -9.301 9.902 9.743 1.00 96.44 170 ALA A N 1
ATOM 1381 C CA . ALA A 1 170 ? -9.379 10.058 8.294 1.00 96.44 170 ALA A CA 1
ATOM 1382 C C . ALA A 1 170 ? -9.036 8.752 7.557 1.00 96.44 170 ALA A C 1
ATOM 1384 O O . ALA A 1 170 ? -9.767 8.348 6.656 1.00 96.44 170 ALA A O 1
ATOM 1385 N N . ILE A 1 171 ? -7.994 8.024 7.977 1.00 95.38 171 ILE A N 1
ATOM 1386 C CA . ILE A 1 171 ? -7.628 6.726 7.383 1.00 95.38 171 ILE A CA 1
ATOM 1387 C C . ILE A 1 171 ? -8.733 5.684 7.597 1.00 95.38 171 ILE A C 1
ATOM 1389 O O . ILE A 1 171 ? -9.078 4.951 6.666 1.00 95.38 171 ILE A O 1
ATOM 1393 N N . VAL A 1 172 ? -9.311 5.602 8.800 1.00 95.44 172 VAL A N 1
ATOM 1394 C CA . VAL A 1 172 ? -10.433 4.686 9.069 1.00 95.44 172 VAL A CA 1
ATOM 1395 C C . VAL A 1 172 ? -11.620 5.018 8.164 1.00 95.44 172 VAL A C 1
ATOM 1397 O O . VAL A 1 172 ? -12.183 4.130 7.522 1.00 95.44 172 VAL A O 1
ATOM 1400 N N . MET A 1 173 ? -11.980 6.297 8.078 1.00 94.88 173 MET A N 1
ATOM 1401 C CA . MET A 1 173 ? -13.112 6.751 7.279 1.00 94.88 173 MET A CA 1
ATOM 1402 C C . MET A 1 173 ? -12.905 6.516 5.781 1.00 94.88 173 MET A C 1
ATOM 1404 O O . MET A 1 173 ? -13.821 6.050 5.104 1.00 94.88 173 MET A O 1
ATOM 1408 N N . ASP A 1 174 ? -11.717 6.823 5.272 1.00 95.31 174 ASP A N 1
ATOM 1409 C CA . ASP A 1 174 ? -11.467 6.863 3.836 1.00 95.31 174 ASP A CA 1
ATOM 1410 C C . ASP A 1 174 ? -11.004 5.526 3.271 1.00 95.31 174 ASP A C 1
ATOM 1412 O O . ASP A 1 174 ? -11.295 5.229 2.117 1.00 95.31 174 ASP A O 1
ATOM 1416 N N . VAL A 1 175 ? -10.287 4.721 4.059 1.00 96.44 175 VAL A N 1
ATOM 1417 C CA . VAL A 1 175 ? -9.695 3.456 3.599 1.00 96.44 175 VAL A CA 1
ATOM 1418 C C . VAL A 1 175 ? -10.459 2.268 4.160 1.00 96.44 175 VAL A C 1
ATOM 1420 O O . VAL A 1 175 ? -11.004 1.477 3.394 1.00 96.44 175 VAL A O 1
ATOM 1423 N N . VAL A 1 176 ? -10.537 2.139 5.489 1.00 95.69 176 VAL A N 1
ATOM 1424 C CA . VAL A 1 176 ? -11.130 0.951 6.133 1.00 95.69 176 VAL A CA 1
ATOM 1425 C C . VAL A 1 176 ? -12.610 0.826 5.778 1.00 95.69 176 VAL A C 1
ATOM 1427 O O . VAL A 1 176 ? -13.043 -0.229 5.314 1.00 95.69 176 VAL A O 1
ATOM 1430 N N . ASN A 1 177 ? -13.375 1.908 5.928 1.00 96.12 177 ASN A N 1
ATOM 1431 C CA . ASN A 1 177 ? -14.807 1.886 5.639 1.00 96.12 177 ASN A CA 1
ATOM 1432 C C . ASN A 1 177 ? -15.099 1.675 4.147 1.00 96.12 177 ASN A C 1
ATOM 1434 O O . ASN A 1 177 ? -16.078 1.012 3.808 1.00 96.12 177 ASN A O 1
ATOM 1438 N N . GLU A 1 178 ? -14.272 2.216 3.248 1.00 96.19 178 GLU A N 1
ATOM 1439 C CA . GLU A 1 178 ? -14.454 2.017 1.807 1.00 96.19 178 GLU A CA 1
ATOM 1440 C C . GLU A 1 178 ? -14.154 0.568 1.398 1.00 96.19 178 GLU A C 1
ATOM 1442 O O . GLU A 1 178 ? -14.911 -0.022 0.625 1.00 96.19 178 GLU A O 1
ATOM 1447 N N . LEU A 1 179 ? -13.121 -0.052 1.977 1.00 95.00 179 LEU A N 1
ATOM 1448 C CA . LEU A 1 179 ? -12.853 -1.481 1.797 1.00 95.00 179 LEU A CA 1
ATOM 1449 C C . LEU A 1 179 ? -14.002 -2.340 2.344 1.00 95.00 179 LEU A C 1
ATOM 1451 O O . LEU A 1 179 ? -14.432 -3.273 1.669 1.00 95.00 179 LEU A O 1
ATOM 1455 N N . ASP A 1 180 ? -14.567 -1.993 3.505 1.00 94.62 180 ASP A N 1
ATOM 1456 C CA . ASP A 1 180 ? -15.748 -2.673 4.057 1.00 94.62 180 ASP A CA 1
ATOM 1457 C C . ASP A 1 180 ? -16.966 -2.592 3.125 1.00 94.62 180 ASP A C 1
ATOM 1459 O O . ASP A 1 180 ? -17.695 -3.575 2.966 1.00 94.62 180 ASP A O 1
ATOM 1463 N N . ARG A 1 181 ? -17.190 -1.447 2.467 1.00 94.25 181 ARG A N 1
ATOM 1464 C CA . ARG A 1 181 ? -18.246 -1.320 1.448 1.00 94.25 181 ARG A CA 1
ATOM 1465 C C . ARG A 1 181 ? -17.977 -2.223 0.249 1.00 94.25 181 ARG A C 1
ATOM 1467 O O . ARG A 1 181 ? -18.907 -2.869 -0.225 1.00 94.25 181 ARG A O 1
ATOM 1474 N N . CYS A 1 182 ? -16.733 -2.288 -0.226 1.00 91.38 182 CYS A N 1
ATOM 1475 C CA . CYS A 1 182 ? -16.358 -3.152 -1.347 1.00 91.38 182 CYS A CA 1
ATOM 1476 C C . CYS A 1 182 ? -16.608 -4.633 -1.027 1.00 91.38 182 CYS A C 1
ATOM 1478 O O . CYS A 1 182 ? -17.232 -5.320 -1.829 1.00 91.38 182 CYS A O 1
ATOM 1480 N N . ILE A 1 183 ? -16.216 -5.089 0.169 1.00 91.56 183 ILE A N 1
ATOM 1481 C CA . ILE A 1 183 ? -16.433 -6.471 0.634 1.00 91.56 183 ILE A CA 1
ATOM 1482 C C . ILE A 1 183 ? -17.929 -6.807 0.693 1.00 91.56 183 ILE A C 1
ATOM 1484 O O . ILE A 1 183 ? -18.347 -7.864 0.228 1.00 91.56 183 ILE A O 1
ATOM 1488 N N . LYS A 1 184 ? -18.753 -5.910 1.252 1.00 90.00 184 LYS A N 1
ATOM 1489 C CA . LYS A 1 184 ? -20.207 -6.128 1.357 1.00 90.00 184 LYS A CA 1
ATOM 1490 C C . LYS A 1 184 ? -20.893 -6.176 -0.006 1.00 90.00 184 LYS A C 1
ATOM 1492 O O . LYS A 1 184 ? -21.809 -6.971 -0.190 1.00 90.00 184 LYS A O 1
ATOM 1497 N N . LEU A 1 185 ? -20.475 -5.315 -0.934 1.00 87.00 185 LEU A N 1
ATOM 1498 C CA . LEU A 1 185 ? -21.038 -5.269 -2.283 1.00 87.00 185 LEU A CA 1
ATOM 1499 C C . LEU A 1 185 ? -20.723 -6.543 -3.067 1.00 87.00 185 LEU A C 1
ATOM 1501 O O . LEU A 1 185 ? -21.630 -7.088 -3.685 1.00 87.00 185 LEU A O 1
ATOM 1505 N N . ASP A 1 186 ? -19.484 -7.033 -3.000 1.00 82.56 186 ASP A N 1
ATOM 1506 C CA . ASP A 1 186 ? -19.082 -8.260 -3.701 1.00 82.56 186 ASP A CA 1
ATOM 1507 C C . ASP A 1 186 ? -19.852 -9.477 -3.155 1.00 82.56 186 ASP A C 1
ATOM 1509 O O . ASP A 1 186 ? -20.469 -10.218 -3.913 1.00 82.56 186 ASP A O 1
ATOM 1513 N N . GLY A 1 187 ? -19.977 -9.590 -1.825 1.00 78.19 187 GLY A N 1
ATOM 1514 C CA . GLY A 1 187 ? -20.780 -10.650 -1.205 1.00 78.19 187 GLY A CA 1
ATOM 1515 C C . GLY A 1 187 ? -22.280 -10.587 -1.537 1.00 78.19 187 GLY A C 1
ATOM 1516 O O . GLY A 1 187 ? -22.954 -11.615 -1.549 1.00 78.19 187 GLY A O 1
ATOM 1517 N N . HIS A 1 188 ? -22.826 -9.399 -1.825 1.00 76.50 188 HIS A N 1
ATOM 1518 C CA . HIS A 1 188 ? -24.214 -9.266 -2.278 1.00 76.50 188 HIS A CA 1
ATOM 1519 C C . HIS A 1 188 ? -24.386 -9.700 -3.741 1.00 76.50 188 HIS A C 1
ATOM 1521 O O . HIS A 1 188 ? -25.380 -10.344 -4.066 1.00 76.50 188 HIS A O 1
ATOM 1527 N N . ILE A 1 189 ? -23.416 -9.387 -4.606 1.00 74.12 189 ILE A N 1
ATOM 1528 C CA . ILE A 1 189 ? -23.415 -9.804 -6.015 1.00 74.12 189 ILE A CA 1
ATOM 1529 C C . ILE A 1 189 ? -23.344 -11.332 -6.118 1.00 74.12 189 ILE A C 1
ATOM 1531 O O . ILE A 1 189 ? -24.153 -11.923 -6.832 1.00 74.12 189 ILE A O 1
ATOM 1535 N N . ASP A 1 190 ? -22.462 -11.975 -5.351 1.00 73.62 190 ASP A N 1
ATOM 1536 C CA . ASP A 1 190 ? -22.331 -13.440 -5.331 1.00 73.62 190 ASP A CA 1
ATOM 1537 C C . ASP A 1 190 ? -23.630 -14.139 -4.888 1.00 73.62 190 ASP A C 1
ATOM 1539 O O . ASP A 1 190 ? -24.003 -15.184 -5.425 1.00 73.62 190 ASP A O 1
ATOM 1543 N N . SER A 1 191 ? -24.366 -13.539 -3.946 1.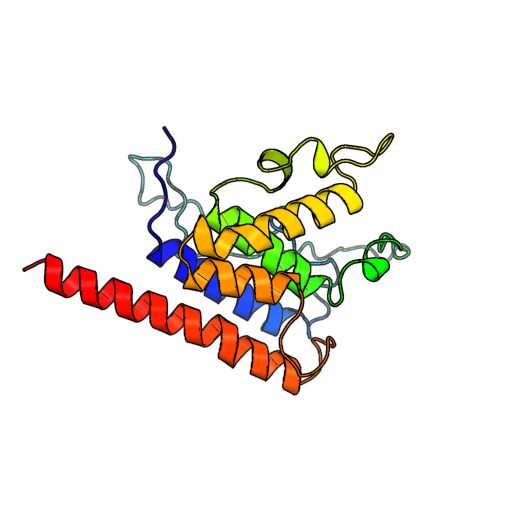00 73.12 191 SER A N 1
ATOM 1544 C CA . SER A 1 191 ? -25.674 -14.035 -3.488 1.00 73.12 191 SER A CA 1
ATOM 1545 C C . SER A 1 191 ? -26.758 -13.944 -4.573 1.00 73.12 191 SER A C 1
ATOM 1547 O O . SER A 1 191 ? -27.621 -14.810 -4.664 1.00 73.12 191 SER A O 1
ATOM 1549 N N . ILE A 1 192 ? -26.710 -12.917 -5.429 1.00 72.62 192 ILE A N 1
ATOM 1550 C CA . ILE A 1 192 ? -27.663 -12.749 -6.539 1.00 72.62 192 ILE A CA 1
ATOM 1551 C C . ILE A 1 192 ? -27.343 -13.701 -7.698 1.00 72.62 192 ILE A C 1
ATOM 1553 O O . ILE A 1 192 ? -28.259 -14.226 -8.321 1.00 72.62 192 ILE A O 1
ATOM 1557 N N . LEU A 1 193 ? -26.060 -13.918 -8.002 1.00 68.50 193 LEU A N 1
ATOM 1558 C CA . LEU A 1 193 ? -25.616 -14.744 -9.135 1.00 68.50 193 LEU A CA 1
ATOM 1559 C C . LEU A 1 193 ? -25.639 -16.258 -8.859 1.00 68.50 193 LEU A C 1
ATOM 1561 O O . LEU A 1 193 ? -25.422 -17.042 -9.779 1.00 68.50 193 LEU A O 1
ATOM 1565 N N . SER A 1 194 ? -25.862 -16.671 -7.609 1.00 62.41 194 SER A N 1
ATOM 1566 C CA . SER A 1 194 ? -25.965 -18.080 -7.196 1.00 62.41 194 SER A CA 1
ATOM 1567 C C . SER A 1 194 ? -27.403 -18.625 -7.186 1.00 62.41 194 SER A C 1
ATOM 1569 O O . SER A 1 194 ? -27.614 -19.766 -6.768 1.00 62.41 194 SER A O 1
ATOM 1571 N N . VAL A 1 195 ? -28.368 -17.836 -7.677 1.00 47.19 195 VAL A N 1
ATOM 1572 C CA . VAL A 1 195 ? -29.777 -18.203 -7.922 1.00 47.19 195 VAL A CA 1
ATOM 1573 C C . VAL A 1 195 ? -30.008 -18.399 -9.416 1.00 47.19 195 VAL A C 1
ATOM 1575 O O . VAL A 1 195 ? -30.701 -19.379 -9.769 1.00 47.19 195 VAL A O 1
#